Protein AF-A0A2N0H488-F1 (afdb_monomer_lite)

Sequence (309 aa):
MSNNASSLVALHGLLRTTAASAISCHNTAREPQAGLAERLLLEAASDRHVLAALAAYAVSCEVEAPSRSGAIRDAVIARTLQNNCLVTVPDTFVGGEVVPAFRVGAFLCGEGAFKTIQIDPWTAPWTSISFWDAKRISVESGMALLTERQALAIACNIMRQPINWTGGAVGHGRLYQGLHKGTCEGPQPGIHRSTCLSERRWHVLSNGEVIHDVSGNAYTWIFDDVQGDADGIVAGPFPFNSPTVDRIDEWLYLSGAGDGPSAGEDYSGEALIRGGHWFSGDVAGVFHLRAHEVDRVEPEIGFRVTVPG

Structure (mmCIF, N/CA/C/O backbone):
data_AF-A0A2N0H488-F1
#
_entry.id   AF-A0A2N0H488-F1
#
loop_
_atom_site.group_PDB
_atom_site.id
_atom_site.type_symbol
_atom_site.label_atom_id
_atom_site.label_alt_id
_atom_site.label_comp_id
_atom_site.label_asym_id
_atom_site.label_entity_id
_atom_site.label_seq_id
_atom_site.pdbx_PDB_ins_code
_atom_site.Cartn_x
_atom_site.Cartn_y
_atom_site.Cartn_z
_atom_site.occupancy
_atom_site.B_iso_or_equiv
_atom_site.auth_seq_id
_atom_site.auth_comp_id
_atom_site.auth_asym_id
_atom_site.auth_atom_id
_atom_site.pdbx_PDB_model_num
ATOM 1 N N . MET A 1 1 ? -28.806 20.459 -0.218 1.00 38.59 1 MET A N 1
ATOM 2 C CA . MET A 1 1 ? -28.517 20.125 1.197 1.00 38.59 1 MET A CA 1
ATOM 3 C C . MET A 1 1 ? -29.803 19.726 1.942 1.00 38.59 1 MET A C 1
ATOM 5 O O . MET A 1 1 ? -30.233 20.454 2.820 1.00 38.59 1 MET A O 1
ATOM 9 N N . SER A 1 2 ? -30.467 18.611 1.592 1.00 37.16 2 SER A N 1
ATOM 10 C CA . SER A 1 2 ? -31.763 18.258 2.226 1.00 37.16 2 SER A CA 1
ATOM 11 C C . SER A 1 2 ? -32.152 16.761 2.164 1.00 37.16 2 SER A C 1
ATOM 13 O O . SER A 1 2 ? -33.328 16.441 2.259 1.00 37.16 2 SER A O 1
ATOM 15 N N . ASN A 1 3 ? -31.204 15.816 2.067 1.00 35.00 3 ASN A N 1
ATOM 16 C CA . ASN A 1 3 ? -31.554 14.378 1.992 1.00 35.00 3 ASN A CA 1
ATOM 17 C C . ASN A 1 3 ? -31.115 13.511 3.190 1.00 35.00 3 ASN A C 1
ATOM 19 O O . ASN A 1 3 ? -31.509 12.353 3.254 1.00 35.00 3 ASN A O 1
ATOM 23 N N . ASN A 1 4 ? -30.398 14.050 4.185 1.00 40.62 4 ASN A N 1
ATOM 24 C CA . ASN A 1 4 ? -29.924 13.242 5.326 1.00 40.62 4 ASN A CA 1
ATOM 25 C C . ASN A 1 4 ? -30.951 13.071 6.460 1.00 40.62 4 ASN A C 1
ATOM 27 O O . ASN A 1 4 ? -30.826 12.154 7.262 1.00 40.62 4 ASN A O 1
ATOM 31 N N . ALA A 1 5 ? -31.990 13.910 6.531 1.00 35.78 5 ALA A N 1
ATOM 32 C CA . ALA A 1 5 ? -32.991 13.810 7.597 1.00 35.78 5 ALA A CA 1
ATOM 33 C C . ALA A 1 5 ? -33.989 12.655 7.380 1.00 35.78 5 ALA A C 1
ATOM 35 O O . ALA A 1 5 ? -34.505 12.093 8.340 1.00 35.78 5 ALA A O 1
ATOM 36 N N . SER A 1 6 ? -34.238 12.264 6.125 1.00 35.41 6 SER A N 1
ATOM 37 C CA . SER A 1 6 ? -35.255 11.250 5.805 1.00 35.41 6 SER A CA 1
ATOM 38 C C . SER A 1 6 ? -34.774 9.812 6.042 1.00 35.41 6 SER A C 1
ATOM 40 O O . SER A 1 6 ? -35.579 8.962 6.415 1.00 35.41 6 SER A O 1
ATOM 42 N N . SER A 1 7 ? -33.471 9.531 5.903 1.00 43.38 7 SER A N 1
ATOM 43 C CA . SER A 1 7 ? -32.913 8.198 6.194 1.00 43.38 7 SER A CA 1
ATOM 44 C C . SER A 1 7 ? -32.808 7.923 7.699 1.00 43.38 7 SER A C 1
ATOM 46 O O . SER A 1 7 ? -33.103 6.815 8.143 1.00 43.38 7 SER A O 1
ATOM 48 N N . LEU A 1 8 ? -32.483 8.944 8.498 1.00 37.78 8 LEU A N 1
ATOM 49 C CA . LEU A 1 8 ? -32.437 8.866 9.963 1.00 37.78 8 LEU A CA 1
ATOM 50 C C . LEU A 1 8 ? -33.819 8.611 10.581 1.00 37.78 8 LEU A C 1
ATOM 52 O O . LEU A 1 8 ? -33.936 7.816 11.511 1.00 37.78 8 LEU A O 1
ATOM 56 N N . VAL A 1 9 ? -34.878 9.220 10.036 1.00 40.78 9 VAL A N 1
ATOM 57 C CA . VAL A 1 9 ? -36.260 8.996 10.499 1.00 40.78 9 VAL A CA 1
ATOM 58 C C . VAL A 1 9 ? -36.757 7.592 10.134 1.00 40.78 9 VAL A C 1
ATOM 60 O O . VAL A 1 9 ? -37.442 6.966 10.943 1.00 40.78 9 VAL A O 1
ATOM 63 N N . ALA A 1 10 ? -36.366 7.053 8.974 1.00 42.00 10 ALA A N 1
ATOM 64 C CA . ALA A 1 10 ? -36.685 5.676 8.593 1.00 42.00 10 ALA A CA 1
ATOM 65 C C . ALA A 1 10 ? -35.990 4.642 9.503 1.00 42.00 10 ALA A C 1
ATOM 67 O O . ALA A 1 10 ? -36.621 3.670 9.922 1.00 42.00 10 ALA A O 1
ATOM 68 N N . LEU A 1 11 ? -34.731 4.894 9.885 1.00 41.22 11 LEU A N 1
ATOM 69 C CA . LEU A 1 11 ? -33.983 4.058 10.832 1.00 41.22 11 LEU A CA 1
ATOM 70 C C . LEU A 1 11 ? -34.609 4.098 12.240 1.00 41.22 11 LEU A C 1
ATOM 72 O O . LEU A 1 11 ? -34.785 3.062 12.878 1.00 41.22 11 LEU A O 1
ATOM 76 N N . HIS A 1 12 ? -35.043 5.280 12.691 1.00 41.31 12 HIS A N 1
ATOM 77 C CA . HIS A 1 12 ? -35.783 5.448 13.948 1.00 41.31 12 HIS A CA 1
ATOM 78 C C . HIS A 1 12 ? -37.162 4.762 13.929 1.00 41.31 12 HIS A C 1
ATOM 80 O O . HIS A 1 12 ? -37.622 4.264 14.958 1.00 41.31 12 HIS A O 1
ATOM 86 N N . GLY A 1 13 ? -37.825 4.736 12.769 1.00 37.75 13 GLY A N 1
ATOM 87 C CA . GLY A 1 13 ? -39.112 4.073 12.560 1.00 37.75 13 GLY A CA 1
ATOM 88 C C . GLY A 1 13 ? -39.011 2.553 12.668 1.00 37.75 13 GLY A C 1
ATOM 89 O O . GLY A 1 13 ? -39.771 1.958 13.431 1.00 37.75 13 GLY A O 1
ATOM 90 N N . LEU A 1 14 ? -38.026 1.943 11.996 1.00 42.34 14 LEU A N 1
ATOM 91 C CA . LEU A 1 14 ? -37.788 0.494 12.056 1.00 42.34 14 LEU A CA 1
ATOM 92 C C . LEU A 1 14 ? -37.459 0.010 13.478 1.00 42.34 14 LEU A C 1
ATOM 94 O O . LEU A 1 14 ? -37.929 -1.051 13.888 1.00 42.34 14 LEU A O 1
ATOM 98 N N . LEU A 1 15 ? -36.712 0.812 14.247 1.00 42.62 15 LEU A N 1
ATOM 99 C CA . LEU A 1 15 ? -36.358 0.517 15.640 1.00 42.62 15 LEU A CA 1
ATOM 100 C C . LEU A 1 15 ? -37.543 0.645 16.617 1.00 42.62 15 LEU A C 1
ATOM 102 O O . LEU A 1 15 ? -37.508 0.054 17.694 1.00 42.62 15 LEU A O 1
ATOM 106 N N . ARG A 1 16 ? -38.602 1.392 16.266 1.00 40.47 16 ARG A N 1
ATOM 107 C CA . ARG A 1 16 ? -39.810 1.542 17.104 1.00 40.47 16 ARG A CA 1
ATOM 108 C C . ARG A 1 16 ? -40.924 0.557 16.757 1.00 40.47 16 ARG A C 1
ATOM 110 O O . ARG A 1 16 ? -41.696 0.192 17.641 1.00 40.47 16 ARG A O 1
ATOM 117 N N . THR A 1 17 ? -41.024 0.105 15.508 1.00 35.94 17 THR A N 1
ATOM 118 C CA . THR A 1 17 ? -42.118 -0.781 15.064 1.00 35.94 17 THR A CA 1
ATOM 119 C C . THR A 1 17 ? -42.063 -2.203 15.626 1.00 35.94 17 THR A C 1
ATOM 121 O O . THR A 1 17 ? -43.058 -2.916 15.550 1.00 35.94 17 THR A O 1
ATOM 124 N N . THR A 1 18 ? -40.968 -2.615 16.264 1.00 41.88 18 THR A N 1
ATOM 125 C CA . THR A 1 18 ? -40.879 -3.910 16.963 1.00 41.88 18 THR A CA 1
ATOM 126 C C . THR A 1 18 ? -41.389 -3.869 18.410 1.00 41.88 18 THR A C 1
ATOM 128 O O . THR A 1 18 ? -41.496 -4.916 19.042 1.00 41.88 18 THR A O 1
ATOM 131 N N . ALA A 1 19 ? -41.770 -2.695 18.932 1.00 38.09 19 ALA A N 1
ATOM 132 C CA . ALA A 1 19 ? -42.214 -2.532 20.321 1.00 38.09 19 ALA A CA 1
ATOM 133 C C . ALA A 1 19 ? -43.741 -2.627 20.530 1.00 38.09 19 ALA A C 1
ATOM 135 O O . ALA A 1 19 ? -44.203 -2.558 21.669 1.00 38.09 19 ALA A O 1
ATOM 136 N N . ALA A 1 20 ? -44.541 -2.786 19.470 1.00 37.94 20 ALA A N 1
ATOM 137 C CA . ALA A 1 20 ? -46.002 -2.718 19.557 1.00 37.94 20 ALA A CA 1
ATOM 138 C C . ALA A 1 20 ? -46.706 -3.933 18.934 1.00 37.94 20 ALA A C 1
ATOM 140 O O . ALA A 1 20 ? -47.430 -3.795 17.956 1.00 37.94 20 ALA A O 1
ATOM 141 N N . SER A 1 21 ? -46.529 -5.121 19.520 1.00 36.72 21 SER A N 1
ATOM 142 C CA . SER A 1 21 ? -47.589 -6.141 19.574 1.00 36.72 21 SER A CA 1
ATOM 143 C C . SER A 1 21 ? -47.210 -7.269 20.537 1.00 36.72 21 SER A C 1
ATOM 145 O O . SER A 1 21 ? -46.280 -8.018 20.257 1.00 36.72 21 SER A O 1
ATOM 147 N N . ALA A 1 22 ? -47.909 -7.347 21.676 1.00 33.88 22 ALA A N 1
ATOM 148 C CA . ALA A 1 22 ? -48.363 -8.569 22.363 1.00 33.88 22 ALA A CA 1
ATOM 149 C C . ALA A 1 22 ? -48.516 -8.323 23.875 1.00 33.88 22 ALA A C 1
ATOM 151 O O . ALA A 1 22 ? -47.581 -8.458 24.663 1.00 33.88 22 ALA A O 1
ATOM 152 N N . ILE A 1 23 ? -49.746 -8.003 24.278 1.00 39.06 23 ILE A N 1
ATOM 153 C CA . ILE A 1 23 ? -50.252 -8.321 25.613 1.00 39.06 23 ILE A CA 1
ATOM 154 C C . ILE A 1 23 ? -50.631 -9.805 25.566 1.00 39.06 23 ILE A C 1
ATOM 156 O O . ILE A 1 23 ? -51.626 -10.155 24.940 1.00 39.06 23 ILE A O 1
ATOM 160 N N . SER A 1 24 ? -49.835 -10.675 26.189 1.00 31.77 24 SER A N 1
ATOM 161 C CA . SER A 1 24 ? -50.296 -11.975 26.693 1.00 31.77 24 SER A CA 1
ATOM 162 C C . SER A 1 24 ? -49.276 -12.560 27.672 1.00 31.77 24 SER A C 1
ATOM 164 O O . SER A 1 24 ? -48.067 -12.496 27.454 1.00 31.77 24 SER A O 1
ATOM 166 N N . CYS A 1 25 ? -49.782 -13.080 28.785 1.00 39.31 25 CYS A N 1
ATOM 167 C CA . CYS A 1 25 ? -49.038 -13.620 29.911 1.00 39.31 25 CYS A CA 1
ATOM 168 C C . CYS A 1 25 ? -48.243 -14.885 29.544 1.00 39.31 25 CYS A C 1
ATOM 170 O O . CYS A 1 25 ? -48.849 -15.894 29.211 1.00 39.31 25 CYS A O 1
ATOM 172 N N . HIS A 1 26 ? -46.917 -14.868 29.715 1.00 32.47 26 HIS A N 1
ATOM 173 C CA . HIS A 1 26 ? -46.155 -15.912 30.417 1.00 32.47 26 HIS A CA 1
ATOM 174 C C . HIS A 1 26 ? -44.669 -15.541 30.539 1.00 32.47 26 HIS A C 1
ATOM 176 O O . HIS A 1 26 ? -44.068 -14.966 29.637 1.00 32.47 26 HIS A O 1
ATOM 182 N N . ASN A 1 27 ? -44.096 -15.864 31.702 1.00 42.62 27 ASN A N 1
ATOM 183 C CA . ASN A 1 27 ? -42.680 -15.724 32.023 1.00 42.62 27 ASN A CA 1
ATOM 184 C C . ASN A 1 27 ? -41.837 -16.653 31.141 1.00 42.62 27 ASN A C 1
ATOM 186 O O . ASN A 1 27 ? -41.747 -17.847 31.410 1.00 42.62 27 ASN A O 1
ATOM 190 N N . THR A 1 28 ? -41.153 -16.088 30.154 1.00 36.69 28 THR A N 1
ATOM 191 C CA . THR A 1 28 ? -39.944 -16.663 29.554 1.00 36.69 28 THR A CA 1
ATOM 192 C C . THR A 1 28 ? -38.944 -15.532 29.370 1.00 36.69 28 THR A C 1
ATOM 194 O O . THR A 1 28 ? -39.321 -14.445 28.930 1.00 36.69 28 THR A O 1
ATOM 197 N N . ALA A 1 29 ? -37.698 -15.766 29.783 1.00 39.62 29 ALA A N 1
ATOM 198 C CA . ALA A 1 29 ? -36.610 -14.796 29.782 1.00 39.62 29 ALA A CA 1
ATOM 199 C C . ALA A 1 29 ? -36.580 -13.977 28.480 1.00 39.62 29 ALA A C 1
ATOM 201 O O . ALA A 1 29 ? -36.368 -14.518 27.398 1.00 39.62 29 ALA A O 1
ATOM 202 N N . ARG A 1 30 ? -36.824 -12.665 28.593 1.00 38.75 30 ARG A N 1
ATOM 203 C CA . ARG A 1 30 ? -36.628 -11.719 27.494 1.00 38.75 30 ARG A CA 1
ATOM 204 C C . ARG A 1 30 ? -35.133 -11.656 27.200 1.00 38.75 30 ARG A C 1
ATOM 206 O O . ARG A 1 30 ? -34.400 -10.971 27.909 1.00 38.75 30 ARG A O 1
ATOM 213 N N . GLU A 1 31 ? -34.689 -12.324 26.141 1.00 43.03 31 GLU A N 1
ATOM 214 C CA . GLU A 1 31 ? -33.536 -11.818 25.400 1.00 43.03 31 GLU A CA 1
ATOM 215 C C . GLU A 1 31 ? -33.831 -10.356 25.017 1.00 43.03 31 GLU A C 1
ATOM 217 O O . GLU A 1 31 ? -34.964 -10.038 24.626 1.00 43.03 31 GLU A O 1
ATOM 222 N N . PRO A 1 32 ? -32.871 -9.427 25.157 1.00 42.97 32 PRO A N 1
ATOM 223 C CA . PRO A 1 32 ? -33.132 -8.041 24.826 1.00 42.97 32 PRO A CA 1
ATOM 224 C C . PRO A 1 32 ? -33.328 -7.936 23.311 1.00 42.97 32 PRO A C 1
ATOM 226 O O . PRO A 1 32 ? -32.371 -8.047 22.551 1.00 42.97 32 PRO A O 1
ATOM 229 N N . GLN A 1 33 ? -34.561 -7.667 22.868 1.00 45.78 33 GLN A N 1
ATOM 230 C CA . GLN A 1 33 ? -34.912 -7.410 21.460 1.00 45.78 33 GLN A CA 1
ATOM 231 C C . GLN A 1 33 ? -34.040 -6.321 20.798 1.00 45.78 33 GLN A C 1
ATOM 233 O O . GLN A 1 33 ? -33.916 -6.303 19.576 1.00 45.78 33 GLN A O 1
ATOM 238 N N . ALA A 1 34 ? -33.388 -5.457 21.589 1.00 47.09 34 ALA A N 1
ATOM 239 C CA . ALA A 1 34 ? -32.394 -4.494 21.114 1.00 47.09 34 ALA A CA 1
ATOM 240 C C . ALA A 1 34 ? -31.174 -5.161 20.439 1.00 47.09 34 ALA A C 1
ATOM 242 O O . ALA A 1 34 ? -30.651 -4.621 19.473 1.00 47.09 34 ALA A O 1
ATOM 243 N N . GLY A 1 35 ? -30.773 -6.363 20.873 1.00 56.97 35 GLY A N 1
ATOM 244 C CA . GLY A 1 35 ? -29.615 -7.068 20.314 1.00 56.97 35 GLY A CA 1
ATOM 245 C C . GLY A 1 35 ? -29.870 -7.741 18.962 1.00 56.97 35 GLY A C 1
ATOM 246 O O . GLY A 1 35 ? -28.926 -7.984 18.219 1.00 56.97 35 GLY A O 1
ATOM 247 N N . LEU A 1 36 ? -31.129 -8.033 18.614 1.00 51.78 36 LEU A N 1
ATOM 248 C CA . LEU A 1 36 ? -31.466 -8.731 17.368 1.00 51.78 36 LEU A CA 1
ATOM 249 C C . LEU A 1 36 ? -31.457 -7.783 16.160 1.00 51.78 36 LEU A C 1
ATOM 251 O O . LEU A 1 36 ? -30.951 -8.149 15.107 1.00 51.78 36 LEU A O 1
ATOM 255 N N . ALA A 1 37 ? -31.972 -6.557 16.312 1.00 57.38 37 ALA A N 1
ATOM 256 C CA . ALA A 1 37 ? -31.966 -5.556 15.241 1.00 57.38 37 ALA A CA 1
ATOM 257 C C . ALA A 1 37 ? -30.545 -5.064 14.917 1.00 57.38 37 ALA A C 1
ATOM 259 O O . ALA A 1 37 ? -30.209 -4.892 13.749 1.00 57.38 37 ALA A O 1
ATOM 260 N N . GLU A 1 38 ? -29.701 -4.893 15.939 1.00 59.44 38 GLU A N 1
ATOM 261 C CA . GLU A 1 38 ? -28.284 -4.548 15.777 1.00 59.44 38 GLU A CA 1
ATOM 262 C C . GLU A 1 38 ? -27.507 -5.687 15.106 1.00 59.44 38 GLU A C 1
ATOM 264 O O . GLU A 1 38 ? -26.810 -5.438 14.125 1.00 59.44 38 GLU A O 1
ATOM 269 N N . ARG A 1 39 ? -27.694 -6.944 15.541 1.00 60.25 39 ARG A N 1
ATOM 270 C CA . ARG A 1 39 ? -27.095 -8.112 14.868 1.00 60.25 39 ARG A CA 1
ATOM 271 C C . ARG A 1 39 ? -27.552 -8.248 13.420 1.00 60.25 39 ARG A C 1
ATOM 273 O O . ARG A 1 39 ? -26.705 -8.423 12.561 1.00 60.25 39 ARG A O 1
ATOM 280 N N . LEU A 1 40 ? -28.844 -8.090 13.131 1.00 57.88 40 LEU A N 1
ATOM 281 C CA . LEU A 1 40 ? -29.368 -8.158 11.762 1.00 57.88 40 LEU A CA 1
ATOM 282 C C . LEU A 1 40 ? -28.846 -7.016 10.876 1.00 57.88 40 LEU A C 1
ATOM 284 O O . LEU A 1 40 ? -28.585 -7.238 9.698 1.00 57.88 40 LEU A O 1
ATOM 288 N N . LEU A 1 41 ? -28.658 -5.808 11.420 1.00 62.81 41 LEU A N 1
ATOM 289 C CA . LEU A 1 41 ? -28.040 -4.689 10.698 1.00 62.81 41 LEU A CA 1
ATOM 290 C C . LEU A 1 41 ? -26.552 -4.933 10.425 1.00 62.81 41 LEU A C 1
ATOM 292 O O . LEU A 1 41 ? -26.089 -4.614 9.336 1.00 62.81 41 LEU A O 1
ATOM 296 N N . LEU A 1 42 ? -25.820 -5.520 11.374 1.00 60.81 42 LEU A N 1
ATOM 297 C CA . LEU A 1 42 ? -24.408 -5.892 11.227 1.00 60.81 42 LEU A CA 1
ATOM 298 C C . LEU A 1 42 ? -24.206 -7.077 10.271 1.00 60.81 42 LEU A C 1
ATOM 300 O O . LEU A 1 42 ? -23.307 -7.040 9.433 1.00 60.81 42 LEU A O 1
ATOM 304 N N . GLU A 1 43 ? -25.079 -8.082 10.333 1.00 62.16 43 GLU A N 1
ATOM 305 C CA . GLU A 1 43 ? -25.128 -9.211 9.395 1.00 62.16 43 GLU A CA 1
ATOM 306 C C . GLU A 1 43 ? -25.515 -8.748 7.980 1.00 62.16 43 GLU A C 1
ATOM 308 O O . GLU A 1 43 ? -25.000 -9.277 6.994 1.00 62.16 43 GLU A O 1
ATOM 313 N N . ALA A 1 44 ? -26.352 -7.709 7.863 1.00 56.28 44 ALA A N 1
ATOM 314 C CA . ALA A 1 44 ? -26.703 -7.076 6.591 1.00 56.28 44 ALA A CA 1
ATOM 315 C C . ALA A 1 44 ? -25.666 -6.046 6.095 1.00 56.28 44 ALA A C 1
ATOM 317 O O . ALA A 1 44 ? -25.696 -5.672 4.918 1.00 56.28 44 ALA A O 1
ATOM 318 N N . ALA A 1 45 ? -24.741 -5.579 6.943 1.00 60.03 45 ALA A N 1
ATOM 319 C CA . ALA A 1 45 ? -23.813 -4.489 6.634 1.00 60.03 45 ALA A CA 1
ATOM 320 C C . ALA A 1 45 ? -22.645 -4.948 5.745 1.00 60.03 45 ALA A C 1
ATOM 322 O O . ALA A 1 45 ? -21.489 -5.040 6.156 1.00 60.03 45 ALA A O 1
ATOM 323 N N . SER A 1 46 ? -22.949 -5.233 4.484 1.00 64.88 46 SER A N 1
ATOM 324 C CA . SER A 1 46 ? -21.971 -5.185 3.382 1.00 64.88 46 SER A CA 1
ATOM 325 C C . SER A 1 46 ? -21.851 -3.762 2.816 1.00 64.88 46 SER A C 1
ATOM 327 O O . SER A 1 46 ? -20.954 -3.461 2.037 1.00 64.88 46 SER A O 1
ATOM 329 N N . ASP A 1 47 ? -22.787 -2.887 3.194 1.00 79.06 47 ASP A N 1
ATOM 330 C CA . ASP A 1 47 ? -22.899 -1.520 2.707 1.00 79.06 47 ASP A CA 1
ATOM 331 C C . ASP A 1 47 ? -22.123 -0.544 3.609 1.00 79.06 47 ASP A C 1
ATOM 333 O O . ASP A 1 47 ? -22.364 -0.434 4.816 1.00 79.06 47 ASP A O 1
ATOM 337 N N . ARG A 1 48 ? -21.203 0.209 3.001 1.00 77.94 48 ARG A N 1
ATOM 338 C CA . ARG A 1 48 ? -20.375 1.222 3.673 1.00 77.94 48 ARG A CA 1
ATOM 339 C C . ARG A 1 48 ? -21.181 2.339 4.343 1.00 77.94 48 ARG A C 1
ATOM 341 O O . ARG A 1 48 ? -20.754 2.875 5.362 1.00 77.94 48 ARG A O 1
ATOM 348 N N . HIS A 1 49 ? -22.332 2.713 3.788 1.00 84.00 49 HIS A N 1
ATOM 349 C CA . HIS A 1 49 ? -23.191 3.756 4.342 1.00 84.00 49 HIS A CA 1
ATOM 350 C C . HIS A 1 49 ? -23.879 3.272 5.617 1.00 84.00 49 HIS A C 1
ATOM 352 O O . HIS A 1 49 ? -24.042 4.053 6.554 1.00 84.00 49 HIS A O 1
ATOM 358 N N . VAL A 1 50 ? -24.221 1.981 5.682 1.00 85.69 50 VAL A N 1
ATOM 359 C CA . VAL A 1 50 ? -24.755 1.358 6.900 1.00 85.69 50 VAL A CA 1
ATOM 360 C C . VAL A 1 50 ? -23.685 1.331 7.989 1.00 85.69 50 VAL A C 1
ATOM 362 O O . VAL A 1 50 ? -23.965 1.755 9.109 1.00 85.69 50 VAL A O 1
ATOM 365 N N . LEU A 1 51 ? -22.450 0.929 7.665 1.00 85.94 51 LEU A N 1
ATOM 366 C CA . LEU A 1 51 ? -21.339 0.953 8.626 1.00 85.94 51 LEU A CA 1
ATOM 367 C C . LEU A 1 51 ? -21.058 2.366 9.156 1.00 85.94 51 LEU A C 1
ATOM 369 O O . LEU A 1 51 ? -20.912 2.545 10.363 1.00 85.94 51 LEU A O 1
ATOM 373 N N . ALA A 1 52 ? -21.064 3.381 8.288 1.00 86.62 52 ALA A N 1
ATOM 374 C CA . ALA A 1 52 ? -20.889 4.773 8.702 1.00 86.62 52 ALA A CA 1
ATOM 375 C C . ALA A 1 52 ? -22.027 5.266 9.618 1.00 86.62 52 ALA A C 1
ATOM 377 O O . ALA A 1 52 ? -21.776 5.954 10.609 1.00 86.62 52 ALA A O 1
ATOM 378 N N . ALA A 1 53 ? -23.278 4.897 9.322 1.00 88.25 53 ALA A N 1
ATOM 379 C CA . ALA A 1 53 ? -24.424 5.246 10.158 1.00 88.25 53 ALA A CA 1
ATOM 380 C C . ALA A 1 53 ? -24.365 4.563 11.534 1.00 88.25 53 ALA A C 1
ATOM 382 O O . ALA A 1 53 ? -24.622 5.211 12.549 1.00 88.25 53 ALA A O 1
ATOM 383 N N . LEU A 1 54 ? -23.983 3.282 11.582 1.00 89.81 54 LEU A N 1
ATOM 384 C CA . LEU A 1 54 ? -23.776 2.548 12.833 1.00 89.81 54 LEU A CA 1
ATOM 385 C C . LEU A 1 54 ? -22.629 3.144 13.650 1.00 89.81 54 LEU A C 1
ATOM 387 O O . LEU A 1 54 ? -22.765 3.285 14.863 1.00 89.81 54 LEU A O 1
ATOM 391 N N . ALA A 1 55 ? -21.541 3.557 12.997 1.00 91.12 55 ALA A N 1
ATOM 392 C CA . ALA A 1 55 ? -20.438 4.228 13.670 1.00 91.12 55 ALA A CA 1
ATOM 393 C C . ALA A 1 55 ? -20.899 5.534 14.340 1.00 91.12 55 ALA A C 1
ATOM 395 O O . ALA A 1 55 ? -20.660 5.744 15.529 1.00 91.12 55 ALA A O 1
ATOM 396 N N . ALA A 1 56 ? -21.630 6.378 13.603 1.00 91.50 56 ALA A N 1
ATOM 397 C CA . ALA A 1 56 ? -22.194 7.619 14.135 1.00 91.50 56 ALA A CA 1
ATOM 398 C C . ALA A 1 56 ? -23.190 7.364 15.280 1.00 91.50 56 ALA A C 1
ATOM 400 O O . ALA A 1 56 ? -23.184 8.079 16.284 1.00 91.50 56 ALA A O 1
ATOM 401 N N . TYR A 1 57 ? -24.020 6.323 15.158 1.00 90.38 57 TYR A N 1
ATOM 402 C CA . TYR A 1 57 ? -24.946 5.924 16.214 1.00 90.38 57 TYR A CA 1
ATOM 403 C C . TYR A 1 57 ? -24.204 5.478 17.479 1.00 90.38 57 TYR A C 1
ATOM 405 O O . TYR A 1 57 ? -24.546 5.932 18.571 1.00 90.38 57 TYR A O 1
ATOM 413 N N . ALA A 1 58 ? -23.146 4.675 17.345 1.00 91.25 58 ALA A N 1
ATOM 414 C CA . ALA A 1 58 ? -22.356 4.230 18.486 1.00 91.25 58 ALA A CA 1
ATOM 415 C C . ALA A 1 58 ? -21.757 5.414 19.260 1.00 91.25 58 ALA A C 1
ATOM 417 O O . ALA A 1 58 ? -21.859 5.435 20.485 1.00 91.25 58 ALA A O 1
ATOM 418 N N . VAL A 1 59 ? -21.224 6.424 18.557 1.00 93.50 59 VAL A N 1
ATOM 419 C CA . VAL A 1 59 ? -20.731 7.671 19.175 1.00 93.50 59 VAL A CA 1
ATOM 420 C C . VAL A 1 59 ? -21.854 8.388 19.928 1.00 93.50 59 VAL A C 1
ATOM 422 O O . VAL A 1 59 ? -21.677 8.790 21.074 1.00 93.50 59 VAL A O 1
ATOM 425 N N . SER A 1 60 ? -23.047 8.496 19.332 1.00 94.19 60 SER A N 1
ATOM 426 C CA . SER A 1 60 ? -24.189 9.152 19.989 1.00 94.19 60 SER A CA 1
ATOM 427 C C . SER A 1 60 ? -24.648 8.446 21.274 1.00 94.19 60 SER A C 1
ATOM 429 O O . SER A 1 60 ? -25.199 9.086 22.165 1.00 94.19 60 SER A O 1
ATOM 431 N N . CYS A 1 61 ? -24.396 7.139 21.397 1.00 91.50 61 CYS A N 1
ATOM 432 C CA . CYS A 1 61 ? -24.759 6.335 22.562 1.00 91.50 61 CYS A CA 1
ATOM 433 C C . CYS A 1 61 ? -23.686 6.288 23.662 1.00 91.50 61 CYS A C 1
ATOM 435 O O . CYS A 1 61 ? -23.937 5.653 24.686 1.00 91.50 61 CYS A O 1
ATOM 437 N N . GLU A 1 62 ? -22.513 6.911 23.490 1.00 93.31 62 GLU A N 1
ATOM 438 C CA . GLU A 1 62 ? -21.378 6.761 24.422 1.00 93.31 62 GLU A CA 1
ATOM 439 C C . GLU A 1 62 ? -21.725 7.139 25.869 1.00 93.31 62 GLU A C 1
ATOM 441 O O . GLU A 1 62 ? -21.317 6.446 26.799 1.00 93.31 62 GLU A O 1
ATOM 446 N N . VAL A 1 63 ? -22.523 8.193 26.067 1.00 94.31 63 VAL A N 1
ATOM 447 C CA . VAL A 1 63 ? -22.904 8.674 27.406 1.00 94.31 63 VAL A CA 1
ATOM 448 C C . VAL A 1 63 ? -24.124 7.931 27.955 1.00 94.31 63 VAL A C 1
ATOM 450 O O . VAL A 1 63 ? -24.137 7.522 29.113 1.00 94.31 63 VAL A O 1
ATOM 453 N N . GLU A 1 64 ? -25.161 7.759 27.135 1.00 94.56 64 GLU A N 1
ATOM 454 C CA . GLU A 1 64 ? -26.463 7.243 27.585 1.00 94.56 64 GLU A CA 1
ATOM 455 C C . GLU A 1 64 ? -26.507 5.710 27.674 1.00 94.56 64 GLU A C 1
ATOM 457 O O . GLU A 1 64 ? -27.269 5.149 28.462 1.00 94.56 64 GLU A O 1
ATOM 462 N N . ALA A 1 65 ? -25.701 5.019 26.865 1.00 92.25 65 ALA A N 1
ATOM 463 C CA . ALA A 1 65 ? -25.669 3.564 26.782 1.00 92.25 65 ALA A CA 1
ATOM 464 C C . ALA A 1 65 ? -24.251 3.050 26.443 1.00 92.25 65 ALA A C 1
ATOM 466 O O . ALA A 1 65 ? -24.058 2.429 25.392 1.00 92.25 65 ALA A O 1
ATOM 467 N N . PRO A 1 66 ? -23.254 3.242 27.331 1.00 92.12 66 PRO A N 1
ATOM 468 C CA . PRO A 1 66 ? -21.844 2.953 27.047 1.00 92.12 66 PRO A CA 1
ATOM 469 C C . PRO A 1 66 ? -21.584 1.494 26.649 1.00 92.12 66 PRO A C 1
ATOM 471 O O . PRO A 1 66 ? -20.842 1.236 25.707 1.00 92.12 66 PRO A O 1
ATOM 474 N N . SER A 1 67 ? -22.240 0.523 27.294 1.00 90.06 67 SER A N 1
ATOM 475 C CA . SER A 1 67 ? -22.093 -0.896 26.929 1.00 90.06 67 SER A CA 1
ATOM 476 C C . SER A 1 67 ? -22.615 -1.201 25.522 1.00 90.06 67 SER A C 1
ATOM 478 O O . SER A 1 67 ? -22.037 -2.022 24.816 1.00 90.06 67 SER A O 1
ATOM 480 N N . ARG A 1 68 ? -23.695 -0.529 25.099 1.00 87.50 68 ARG A N 1
ATOM 481 C CA . ARG A 1 68 ? -24.233 -0.658 23.739 1.00 87.50 68 ARG A CA 1
ATOM 482 C C . ARG A 1 68 ? -23.306 0.016 22.735 1.00 87.50 68 ARG A C 1
ATOM 484 O O . ARG A 1 68 ? -23.001 -0.583 21.713 1.00 87.50 68 ARG A O 1
ATOM 491 N N . SER A 1 69 ? -22.836 1.224 23.046 1.00 89.56 69 SER A N 1
ATOM 492 C CA . SER A 1 69 ? -21.843 1.923 22.230 1.00 89.56 69 SER A CA 1
ATOM 493 C C . SER A 1 69 ? -20.623 1.033 21.976 1.00 89.56 69 SER A C 1
ATOM 495 O O . SER A 1 69 ? -20.295 0.790 20.819 1.00 89.56 69 SER A O 1
ATOM 497 N N . GLY A 1 70 ? -20.036 0.448 23.027 1.00 90.06 70 GLY A N 1
ATOM 498 C CA . GLY A 1 70 ? -18.908 -0.482 22.908 1.00 90.06 70 GLY A CA 1
ATOM 499 C C . GLY A 1 70 ? -19.203 -1.666 21.985 1.00 90.06 70 GLY A C 1
ATOM 500 O O . GLY A 1 70 ? -18.478 -1.881 21.020 1.00 90.06 70 GLY A O 1
ATOM 501 N N . ALA A 1 71 ? -20.322 -2.365 22.199 1.00 88.06 71 ALA A N 1
ATOM 502 C CA . ALA A 1 71 ? -20.692 -3.511 21.367 1.00 88.06 71 ALA A CA 1
ATOM 503 C C . ALA A 1 71 ? -20.870 -3.149 19.879 1.00 88.06 71 ALA A C 1
ATOM 505 O O . ALA A 1 71 ? -20.452 -3.905 19.002 1.00 88.06 71 ALA A O 1
ATOM 506 N N . ILE A 1 72 ? -21.465 -1.988 19.580 1.00 89.00 72 ILE A N 1
ATOM 507 C CA . ILE A 1 72 ? -21.628 -1.521 18.196 1.00 89.00 72 ILE A CA 1
ATOM 508 C C . ILE A 1 72 ? -20.272 -1.137 17.597 1.00 89.00 72 ILE A C 1
ATOM 510 O O . ILE A 1 72 ? -20.011 -1.475 16.444 1.00 89.00 72 ILE A O 1
ATOM 514 N N . ARG A 1 73 ? -19.399 -0.466 18.361 1.00 92.19 73 ARG A N 1
ATOM 515 C CA . ARG A 1 73 ? -18.042 -0.108 17.919 1.00 92.19 73 ARG A CA 1
ATOM 516 C C . ARG A 1 73 ? -17.248 -1.347 17.525 1.00 92.19 73 ARG A C 1
ATOM 518 O O . ARG A 1 73 ? -16.749 -1.401 16.403 1.00 92.19 73 ARG A O 1
ATOM 525 N N . ASP A 1 74 ? -17.204 -2.346 18.402 1.00 89.75 74 ASP A N 1
ATOM 526 C CA . ASP A 1 74 ? -16.476 -3.598 18.171 1.00 89.75 74 ASP A CA 1
ATOM 527 C C . ASP A 1 74 ? -16.986 -4.308 16.915 1.00 89.75 74 ASP A C 1
ATOM 529 O O . ASP A 1 74 ? -16.208 -4.760 16.074 1.00 89.75 74 ASP A O 1
ATOM 533 N N . ALA A 1 75 ? -18.307 -4.348 16.743 1.00 88.44 75 ALA A N 1
ATOM 534 C CA . ALA A 1 75 ? -18.920 -5.001 15.601 1.00 88.44 75 ALA A CA 1
ATOM 535 C C . ALA A 1 75 ? -18.683 -4.238 14.281 1.00 88.44 75 ALA A C 1
ATOM 537 O O . ALA A 1 75 ? -18.425 -4.862 13.250 1.00 88.44 75 ALA A O 1
ATOM 538 N N . VAL A 1 76 ? -18.706 -2.900 14.300 1.00 90.31 76 VAL A N 1
ATOM 539 C CA . VAL A 1 76 ? -18.358 -2.064 13.137 1.00 90.31 76 VAL A CA 1
ATOM 540 C C . VAL A 1 76 ? -16.885 -2.228 12.764 1.00 90.31 76 VAL A C 1
ATOM 542 O O . VAL A 1 76 ? -16.586 -2.365 11.577 1.00 90.31 76 VAL A O 1
ATOM 545 N N . ILE A 1 77 ? -15.973 -2.253 13.741 1.00 91.06 77 ILE A N 1
ATOM 546 C CA . ILE A 1 77 ? -14.541 -2.494 13.503 1.00 91.06 77 ILE A CA 1
ATOM 547 C C . ILE A 1 77 ? -14.347 -3.869 12.863 1.00 91.06 77 ILE A C 1
ATOM 549 O O . ILE A 1 77 ? -13.788 -3.963 11.770 1.00 91.06 77 ILE A O 1
ATOM 553 N N . ALA A 1 78 ? -14.883 -4.924 13.484 1.00 89.31 78 ALA A N 1
ATOM 554 C CA . ALA A 1 78 ? -14.761 -6.289 12.979 1.00 89.31 78 ALA A CA 1
ATOM 555 C C . ALA A 1 78 ? -15.296 -6.416 11.545 1.00 89.31 78 ALA A C 1
ATOM 557 O O . ALA A 1 78 ? -14.652 -7.020 10.685 1.00 89.31 78 ALA A O 1
ATOM 558 N N . ARG A 1 79 ? -16.449 -5.798 11.259 1.00 89.62 79 ARG A N 1
ATOM 559 C CA . ARG A 1 79 ? -17.052 -5.836 9.926 1.00 89.62 79 ARG A CA 1
ATOM 560 C C . ARG A 1 79 ? -16.272 -5.018 8.896 1.00 89.62 79 ARG A C 1
ATOM 562 O O . ARG A 1 79 ? -16.169 -5.447 7.751 1.00 89.62 79 ARG A O 1
ATOM 569 N N . THR A 1 80 ? -15.703 -3.879 9.289 1.00 91.12 80 THR A N 1
ATOM 570 C CA . THR A 1 80 ? -14.843 -3.065 8.413 1.00 91.12 80 THR A CA 1
ATOM 571 C C . THR A 1 80 ? -13.610 -3.863 7.993 1.00 91.12 80 THR A C 1
ATOM 573 O O . THR A 1 80 ? -13.353 -3.995 6.799 1.00 91.12 80 THR A O 1
ATOM 576 N N . LEU A 1 81 ? -12.927 -4.500 8.950 1.00 92.06 81 LEU A N 1
ATOM 577 C CA . LEU A 1 81 ? -11.766 -5.351 8.678 1.00 92.06 81 LEU A CA 1
ATOM 578 C C . LEU A 1 81 ? -12.121 -6.567 7.811 1.00 92.06 81 LEU A C 1
ATOM 580 O O . LEU A 1 81 ? -11.359 -6.926 6.914 1.00 92.06 81 LEU A O 1
ATOM 584 N N . GLN A 1 82 ? -13.289 -7.178 8.031 1.00 90.62 82 GLN A N 1
ATOM 585 C CA . GLN A 1 82 ? -13.772 -8.298 7.217 1.00 90.62 82 GLN A CA 1
ATOM 586 C C . GLN A 1 82 ? -14.040 -7.902 5.755 1.00 90.62 82 GLN A C 1
ATOM 588 O O . GLN A 1 82 ? -13.864 -8.725 4.858 1.00 90.62 82 GLN A O 1
ATOM 593 N N . ASN A 1 83 ? -14.458 -6.658 5.513 1.00 91.62 83 ASN A N 1
ATOM 594 C CA . ASN A 1 83 ? -14.781 -6.149 4.179 1.00 91.62 83 ASN A CA 1
ATOM 595 C C . ASN A 1 83 ? -13.553 -5.620 3.414 1.00 91.62 83 ASN A C 1
ATOM 597 O O . ASN A 1 83 ? -13.698 -5.176 2.273 1.00 91.62 83 ASN A O 1
ATOM 601 N N . ASN A 1 84 ? -12.356 -5.658 4.010 1.00 95.94 84 ASN A N 1
ATOM 602 C CA . ASN A 1 84 ? -11.140 -5.178 3.364 1.00 95.94 84 ASN A CA 1
ATOM 603 C C . ASN A 1 84 ? -10.817 -5.980 2.093 1.00 95.94 84 ASN A C 1
ATOM 605 O O . ASN A 1 84 ? -10.724 -7.210 2.096 1.00 95.94 84 ASN A O 1
ATOM 609 N N . CYS A 1 85 ? -10.605 -5.255 0.997 1.00 97.69 85 CYS A N 1
ATOM 610 C CA . CYS A 1 85 ? -10.219 -5.795 -0.298 1.00 97.69 85 CYS A CA 1
ATOM 611 C C . CYS A 1 85 ? -8.749 -6.218 -0.252 1.00 97.69 85 CYS A C 1
ATOM 613 O O . CYS A 1 85 ? -7.844 -5.384 -0.321 1.00 97.69 85 CYS A O 1
ATOM 615 N N . LEU A 1 86 ? -8.519 -7.520 -0.139 1.00 98.38 86 LEU A N 1
ATOM 616 C CA . LEU A 1 86 ? -7.194 -8.128 -0.097 1.00 98.38 86 LEU A CA 1
ATOM 617 C C . LEU A 1 86 ? -6.972 -8.957 -1.362 1.00 98.38 86 LEU A C 1
ATOM 619 O O . LEU A 1 86 ? -7.891 -9.646 -1.802 1.00 98.38 86 LEU A O 1
ATOM 623 N N . VAL A 1 87 ? -5.751 -8.928 -1.887 1.00 98.69 87 VAL A N 1
ATOM 624 C CA . VAL A 1 87 ? -5.283 -9.788 -2.983 1.00 98.69 87 VAL A CA 1
ATOM 625 C C . VAL A 1 87 ? -4.136 -10.662 -2.502 1.00 98.69 87 VAL A C 1
ATOM 627 O O . VAL A 1 87 ? -3.435 -10.318 -1.547 1.00 98.69 87 VAL A O 1
ATOM 630 N N . THR A 1 88 ? -3.939 -11.792 -3.158 1.00 98.69 88 THR A N 1
ATOM 631 C CA . THR A 1 88 ? -2.810 -12.689 -2.956 1.00 98.69 88 THR A CA 1
ATOM 632 C C . THR A 1 88 ? -1.690 -12.346 -3.932 1.00 98.69 88 THR A C 1
ATOM 634 O O . THR A 1 88 ? -1.843 -12.395 -5.150 1.00 98.69 88 THR A O 1
ATOM 637 N N . VAL A 1 89 ? -0.514 -12.056 -3.390 1.00 98.69 89 VAL A N 1
ATOM 638 C CA . VAL A 1 89 ? 0.736 -12.060 -4.150 1.00 98.69 89 VAL A CA 1
ATOM 639 C C . VAL A 1 89 ? 1.246 -13.498 -4.130 1.00 98.69 89 VAL A C 1
ATOM 641 O O . VAL A 1 89 ? 1.411 -14.040 -3.038 1.00 98.69 89 VAL A O 1
ATOM 644 N N . PRO A 1 90 ? 1.441 -14.159 -5.282 1.00 98.44 90 PRO A N 1
ATOM 645 C CA . PRO A 1 90 ? 1.953 -15.524 -5.311 1.00 98.44 90 PRO A CA 1
ATOM 646 C C . PRO A 1 90 ? 3.456 -15.560 -5.012 1.00 98.44 90 PRO A C 1
ATOM 648 O O . PRO A 1 90 ? 4.126 -14.523 -5.056 1.00 98.44 90 PRO A O 1
ATOM 651 N N . ASP A 1 91 ? 3.984 -16.762 -4.764 1.00 98.00 91 ASP A N 1
ATOM 652 C CA . ASP A 1 91 ? 5.419 -17.002 -4.581 1.00 98.00 91 ASP A CA 1
ATOM 653 C C . ASP A 1 91 ? 6.225 -16.262 -5.653 1.00 98.00 91 ASP A C 1
ATOM 655 O O . ASP A 1 91 ? 5.998 -16.431 -6.857 1.00 98.00 91 ASP A O 1
ATOM 659 N N . THR A 1 92 ? 7.147 -15.406 -5.219 1.00 95.81 92 THR A N 1
ATOM 660 C CA . THR A 1 92 ? 7.902 -14.550 -6.133 1.00 95.81 92 THR A CA 1
ATOM 661 C C . THR A 1 92 ? 9.383 -14.578 -5.795 1.00 95.81 92 THR A C 1
ATOM 663 O O . THR A 1 92 ? 9.783 -14.393 -4.651 1.00 95.81 92 THR A O 1
ATOM 666 N N . PHE A 1 93 ? 10.208 -14.796 -6.819 1.00 92.12 93 PHE A N 1
ATOM 667 C CA . PHE A 1 93 ? 11.661 -14.774 -6.695 1.00 92.12 93 PHE A CA 1
ATOM 668 C C . PHE A 1 93 ? 12.191 -13.334 -6.660 1.00 92.12 93 PHE A C 1
ATOM 670 O O . PHE A 1 93 ? 11.926 -12.573 -7.602 1.00 92.12 93 PHE A O 1
ATOM 677 N N . VAL A 1 94 ? 12.935 -13.002 -5.603 1.00 90.06 94 VAL A N 1
ATOM 678 C CA . VAL A 1 94 ? 13.534 -11.694 -5.297 1.00 90.06 94 VAL A CA 1
ATOM 679 C C . VAL A 1 94 ? 14.972 -11.916 -4.819 1.00 90.06 94 VAL A C 1
ATOM 681 O O . VAL A 1 94 ? 15.186 -12.596 -3.821 1.00 90.06 94 VAL A O 1
ATOM 684 N N . GLY A 1 95 ? 15.958 -11.346 -5.520 1.00 81.50 95 GLY A N 1
ATOM 685 C CA . GLY A 1 95 ? 17.360 -11.307 -5.073 1.00 81.50 95 GLY A CA 1
ATOM 686 C C . GLY A 1 95 ? 17.967 -12.653 -4.659 1.00 81.50 95 GLY A C 1
ATOM 687 O O . GLY A 1 95 ? 18.695 -12.718 -3.676 1.00 81.50 95 GLY A O 1
ATOM 688 N N . GLY A 1 96 ? 17.644 -13.736 -5.371 1.00 84.06 96 GLY A N 1
ATOM 689 C CA . GLY A 1 96 ? 18.170 -15.071 -5.064 1.00 84.06 96 GLY A CA 1
ATOM 690 C C . GLY A 1 96 ? 17.258 -15.947 -4.200 1.00 84.06 96 GLY A C 1
ATOM 691 O O . GLY A 1 96 ? 17.493 -17.152 -4.114 1.00 84.06 96 GLY A O 1
ATOM 692 N N . GLU A 1 97 ? 16.204 -15.385 -3.607 1.00 90.19 97 GLU A N 1
ATOM 693 C CA . GLU A 1 97 ? 15.316 -16.084 -2.676 1.00 90.19 97 GLU A CA 1
ATOM 694 C C . GLU A 1 97 ? 13.854 -16.057 -3.136 1.00 90.19 97 GLU A C 1
ATOM 696 O O . GLU A 1 97 ? 13.429 -15.201 -3.912 1.00 90.19 97 GLU A O 1
ATOM 701 N N . VAL A 1 98 ? 13.058 -17.012 -2.652 1.00 95.00 98 VAL A N 1
ATOM 702 C CA . VAL A 1 98 ? 11.605 -17.017 -2.860 1.00 95.00 98 VAL A CA 1
ATOM 703 C C . VAL A 1 98 ? 10.943 -16.323 -1.678 1.00 95.00 98 VAL A C 1
ATOM 705 O O . VAL A 1 98 ? 11.043 -16.797 -0.549 1.00 95.00 98 VAL A O 1
ATOM 708 N N . VAL A 1 99 ? 10.220 -15.238 -1.949 1.00 96.56 99 VAL A N 1
ATOM 709 C CA . VAL A 1 99 ? 9.254 -14.665 -1.008 1.00 96.56 99 VAL A CA 1
ATOM 710 C C . VAL A 1 99 ? 7.963 -15.484 -1.126 1.00 96.56 99 VAL A C 1
ATOM 712 O O . VAL A 1 99 ? 7.386 -15.508 -2.221 1.00 96.56 99 VAL A O 1
ATOM 715 N N . PRO A 1 100 ? 7.518 -16.179 -0.059 1.00 98.00 100 PRO A N 1
ATOM 716 C CA . PRO A 1 100 ? 6.299 -16.985 -0.092 1.00 98.00 100 PRO A CA 1
ATOM 717 C C . PRO A 1 100 ? 5.061 -16.140 -0.376 1.00 98.00 100 PRO A C 1
ATOM 719 O O . PRO A 1 100 ? 5.043 -14.947 -0.079 1.00 98.00 100 PRO A O 1
ATOM 722 N N . ALA A 1 101 ? 4.009 -16.765 -0.894 1.00 98.38 101 ALA A N 1
ATOM 723 C CA . ALA A 1 101 ? 2.745 -16.107 -1.158 1.00 98.38 101 ALA A CA 1
ATOM 724 C C . ALA A 1 101 ? 2.162 -15.462 0.110 1.00 98.38 101 ALA A C 1
ATOM 726 O O . ALA A 1 101 ? 2.149 -16.060 1.187 1.00 98.38 101 ALA A O 1
ATOM 727 N N . PHE A 1 102 ? 1.627 -14.251 -0.027 1.00 98.75 102 PHE A N 1
ATOM 728 C CA . PHE A 1 102 ? 1.041 -13.494 1.079 1.00 98.75 102 PHE A CA 1
ATOM 729 C C . PHE A 1 102 ? -0.171 -12.692 0.616 1.00 98.75 102 PHE A C 1
ATOM 731 O O . PHE A 1 102 ? -0.348 -12.420 -0.573 1.00 98.75 102 PHE A O 1
ATOM 738 N N . ARG A 1 103 ? -1.030 -12.306 1.564 1.00 98.69 103 ARG A N 1
ATOM 739 C CA . ARG A 1 103 ? -2.186 -11.444 1.290 1.00 98.69 103 ARG A CA 1
ATOM 740 C C . ARG A 1 103 ? -1.858 -10.004 1.642 1.00 98.69 103 ARG A C 1
ATOM 742 O O . ARG A 1 103 ? -1.334 -9.734 2.719 1.00 98.69 103 ARG A O 1
ATOM 749 N N . VAL A 1 104 ? -2.214 -9.086 0.756 1.00 98.81 104 VAL A N 1
ATOM 750 C CA . VAL A 1 104 ? -1.931 -7.652 0.868 1.00 98.81 104 VAL A CA 1
ATOM 751 C C . VAL A 1 104 ? -3.168 -6.842 0.495 1.00 98.81 104 VAL A C 1
ATOM 753 O O . VAL A 1 104 ? -4.004 -7.302 -0.284 1.00 98.81 104 VAL A O 1
ATOM 756 N N . GLY A 1 105 ? -3.297 -5.629 1.033 1.00 98.75 105 GLY A N 1
ATOM 757 C CA . GLY A 1 105 ? -4.308 -4.674 0.576 1.00 98.75 105 GLY A CA 1
ATOM 758 C C . GLY A 1 105 ? -4.270 -4.479 -0.939 1.00 98.75 105 GLY A C 1
ATOM 759 O O . GLY A 1 105 ? -3.206 -4.210 -1.494 1.00 98.75 105 GLY A O 1
ATOM 760 N N . ALA A 1 106 ? -5.420 -4.590 -1.608 1.00 98.75 106 ALA A N 1
ATOM 761 C CA . ALA A 1 106 ? -5.557 -4.293 -3.037 1.00 98.75 106 ALA A CA 1
ATOM 762 C C . ALA A 1 106 ? -5.375 -2.791 -3.315 1.00 98.75 106 ALA A C 1
ATOM 764 O O . ALA A 1 106 ? -4.826 -2.397 -4.342 1.00 98.75 106 ALA A O 1
ATOM 765 N N . PHE A 1 107 ? -5.773 -1.955 -2.356 1.00 98.69 107 PHE A N 1
ATOM 766 C CA . PHE A 1 107 ? -5.607 -0.502 -2.341 1.00 98.69 107 PHE A CA 1
ATOM 767 C C . PHE A 1 107 ? -4.699 -0.099 -1.170 1.00 98.69 107 PHE A C 1
ATOM 769 O O . PHE A 1 107 ? -4.425 -0.914 -0.285 1.00 98.69 107 PHE A O 1
ATOM 776 N N . LEU A 1 108 ? -4.231 1.151 -1.159 1.00 98.69 108 LEU A N 1
ATOM 777 C CA . LEU A 1 108 ? -3.625 1.731 0.043 1.00 98.69 108 LEU A CA 1
ATOM 778 C C . LEU A 1 108 ? -4.661 1.801 1.172 1.00 98.69 108 LEU A C 1
ATOM 780 O O . LEU A 1 108 ? -5.863 1.882 0.912 1.00 98.69 108 LEU A O 1
ATOM 784 N N . CYS A 1 109 ? -4.194 1.758 2.417 1.00 98.62 109 CYS A N 1
ATOM 785 C CA . CYS A 1 109 ? -5.078 1.819 3.577 1.00 98.62 109 CYS A CA 1
ATOM 786 C C . CYS A 1 109 ? -5.736 3.191 3.641 1.00 98.62 109 CYS A C 1
ATOM 788 O O . CYS A 1 109 ? -5.036 4.195 3.573 1.00 98.62 109 CYS A O 1
ATOM 790 N N . GLY A 1 110 ? -7.055 3.232 3.780 1.00 98.19 110 GLY A N 1
ATOM 791 C CA . GLY A 1 110 ? -7.828 4.415 4.131 1.00 98.19 110 GLY A CA 1
ATOM 792 C C . GLY A 1 110 ? -8.212 4.422 5.612 1.00 98.19 110 GLY A C 1
ATOM 793 O O . GLY A 1 110 ? -8.165 3.387 6.284 1.00 98.19 110 GLY A O 1
ATOM 794 N N . GLU A 1 111 ? -8.600 5.594 6.118 1.00 95.69 111 GLU A N 1
ATOM 795 C CA . GLU A 1 111 ? -9.094 5.747 7.490 1.00 95.69 111 GLU A CA 1
ATOM 796 C C . GLU A 1 111 ? -10.567 5.333 7.546 1.00 95.69 111 GLU A C 1
ATOM 798 O O . GLU A 1 111 ? -11.446 5.996 6.988 1.00 95.69 111 GLU A O 1
ATOM 803 N N . GLY A 1 112 ? -10.831 4.204 8.199 1.00 91.56 112 GLY A N 1
ATOM 804 C CA . GLY A 1 112 ? -12.173 3.706 8.454 1.00 91.56 112 GLY A CA 1
ATOM 805 C C . GLY A 1 112 ? -12.793 4.275 9.728 1.00 91.56 112 GLY A C 1
ATOM 806 O O . GLY A 1 112 ? -12.224 5.104 10.443 1.00 91.56 112 GLY A O 1
ATOM 807 N N . ALA A 1 113 ? -13.989 3.782 10.054 1.00 88.62 113 ALA A N 1
ATOM 808 C CA . ALA A 1 113 ? -14.652 4.124 11.307 1.00 88.62 113 ALA A CA 1
ATOM 809 C C . ALA A 1 113 ? -13.755 3.802 12.516 1.00 88.62 113 ALA A C 1
ATOM 811 O O . ALA A 1 113 ? -13.082 2.776 12.555 1.00 88.62 113 ALA A O 1
ATOM 812 N N . PHE A 1 114 ? -13.768 4.680 13.521 1.00 90.69 114 PHE A N 1
ATOM 813 C CA . PHE A 1 114 ? -12.990 4.502 14.753 1.00 90.69 114 PHE A CA 1
ATOM 814 C C . PHE A 1 114 ? -11.478 4.344 14.534 1.00 90.69 114 PHE A C 1
ATOM 816 O O . PHE A 1 114 ? -10.828 3.664 15.323 1.00 90.69 114 PHE A O 1
ATOM 823 N N . LYS A 1 115 ? -10.921 4.992 13.499 1.00 91.44 115 LYS A N 1
ATOM 824 C CA . LYS A 1 115 ? -9.488 4.942 13.164 1.00 91.44 115 LYS A CA 1
ATOM 825 C C . LYS A 1 115 ? -8.981 3.531 12.843 1.00 91.44 115 LYS A C 1
ATOM 827 O O . LYS A 1 115 ? -7.810 3.227 13.051 1.00 91.44 115 LYS A O 1
ATOM 832 N N . THR A 1 116 ? -9.862 2.662 12.347 1.00 92.50 116 THR A N 1
ATOM 833 C CA . THR A 1 116 ? -9.479 1.336 11.851 1.00 92.50 116 THR A CA 1
ATOM 834 C C . THR A 1 116 ? -9.008 1.401 10.399 1.00 92.50 116 THR A C 1
ATOM 836 O O . THR A 1 116 ? -9.296 2.362 9.684 1.00 92.50 116 THR A O 1
ATOM 839 N N . ILE A 1 117 ? -8.311 0.363 9.944 1.00 96.75 117 ILE A N 1
ATOM 840 C CA . ILE A 1 117 ? -7.903 0.231 8.546 1.00 96.75 117 ILE A CA 1
ATOM 841 C C . ILE A 1 117 ? -9.104 -0.139 7.679 1.00 96.75 117 ILE A C 1
ATOM 843 O O . ILE A 1 117 ? -9.766 -1.154 7.910 1.00 96.75 117 ILE A O 1
ATOM 847 N N . GLN A 1 118 ? -9.312 0.633 6.616 1.00 96.25 118 GLN A N 1
ATOM 848 C CA . GLN A 1 118 ? -10.299 0.348 5.585 1.00 96.25 118 GLN A CA 1
ATOM 849 C C . GLN A 1 118 ? -9.626 0.288 4.205 1.00 96.25 118 GLN A C 1
ATOM 851 O O . GLN A 1 118 ? -9.016 1.253 3.755 1.00 96.25 118 GLN A O 1
ATOM 856 N N . ILE A 1 119 ? -9.721 -0.855 3.525 1.00 97.81 119 ILE A N 1
ATOM 857 C CA . ILE A 1 119 ? -9.083 -1.123 2.228 1.00 97.81 119 ILE A CA 1
ATOM 858 C C . ILE A 1 119 ? -10.183 -1.360 1.201 1.00 97.81 119 ILE A C 1
ATOM 860 O O . ILE A 1 119 ? -10.705 -2.465 1.067 1.00 97.81 119 ILE A O 1
ATOM 864 N N . ASP A 1 120 ? -10.550 -0.320 0.466 1.00 95.94 120 ASP A N 1
ATOM 865 C CA . ASP A 1 120 ? -11.609 -0.387 -0.535 1.00 95.94 120 ASP A CA 1
ATOM 866 C C . ASP A 1 120 ? -11.402 0.703 -1.604 1.00 95.94 120 ASP A C 1
ATOM 868 O O . ASP A 1 120 ? -10.669 1.667 -1.371 1.00 95.94 120 ASP A O 1
ATOM 872 N N . PRO A 1 121 ? -12.026 0.593 -2.789 1.00 96.88 121 PRO A N 1
ATOM 873 C CA . PRO A 1 121 ? -11.767 1.534 -3.874 1.00 96.88 121 PRO A CA 1
ATOM 874 C C . PRO A 1 121 ? -12.320 2.943 -3.617 1.00 96.88 121 PRO A C 1
ATOM 876 O O . PRO A 1 121 ? -11.981 3.871 -4.345 1.00 96.88 121 PRO A O 1
ATOM 879 N N . TRP A 1 122 ? -13.199 3.140 -2.641 1.00 95.50 122 TRP A N 1
ATOM 880 C CA . TRP A 1 122 ? -13.901 4.398 -2.407 1.00 95.50 122 TRP A CA 1
ATOM 881 C C . TRP A 1 122 ? -13.273 5.280 -1.339 1.00 95.50 122 TRP A C 1
ATOM 883 O O . TRP A 1 122 ? -13.605 6.467 -1.274 1.00 95.50 122 TRP A O 1
ATOM 893 N N . THR A 1 123 ? -12.430 4.711 -0.488 1.00 95.50 123 THR A N 1
ATOM 894 C CA . THR A 1 123 ? -11.764 5.441 0.587 1.00 95.50 123 THR A CA 1
ATOM 895 C C . THR A 1 123 ? -10.422 5.949 0.076 1.00 95.50 123 THR A C 1
ATOM 897 O O . THR A 1 123 ? -9.669 5.219 -0.568 1.00 95.50 123 THR A O 1
ATOM 900 N N . ALA A 1 124 ? -10.155 7.242 0.271 1.00 96.94 124 ALA A N 1
ATOM 901 C CA . ALA A 1 124 ? -8.863 7.813 -0.094 1.00 96.94 124 ALA A CA 1
ATOM 902 C C . ALA A 1 124 ? -7.769 7.261 0.839 1.00 96.94 124 ALA A C 1
ATOM 904 O O . ALA A 1 124 ? -8.079 6.944 1.991 1.00 96.94 124 ALA A O 1
ATOM 905 N N . PRO A 1 125 ? -6.513 7.150 0.369 1.00 98.38 125 PRO A N 1
ATOM 906 C CA . PRO A 1 125 ? -5.406 6.739 1.220 1.00 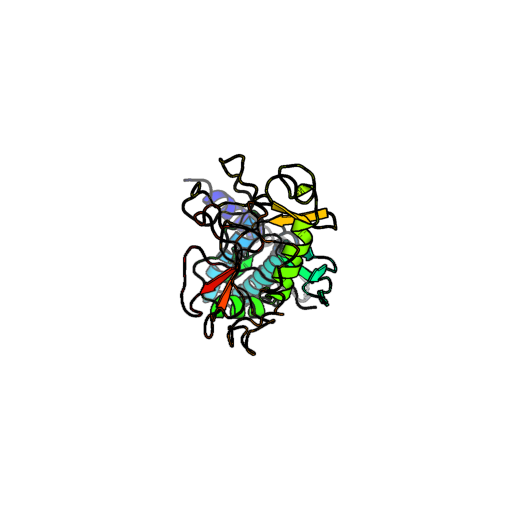98.38 125 PRO A CA 1
ATOM 907 C C . PRO A 1 125 ? -5.326 7.586 2.494 1.00 98.38 125 PRO A C 1
ATOM 909 O O . PRO A 1 125 ? -5.421 8.813 2.444 1.00 98.38 125 PRO A O 1
ATOM 912 N N . TRP A 1 126 ? -5.131 6.916 3.624 1.00 98.31 126 TRP A N 1
ATOM 913 C CA . TRP A 1 126 ? -4.811 7.507 4.910 1.00 98.31 126 TRP A CA 1
ATOM 914 C C . TRP A 1 126 ? -3.354 7.951 4.867 1.00 98.31 126 TRP A C 1
ATOM 916 O O . TRP A 1 126 ? -2.434 7.178 5.137 1.00 98.31 126 TRP A O 1
ATOM 926 N N . THR A 1 127 ? -3.168 9.196 4.444 1.00 98.44 127 THR A N 1
ATOM 927 C CA . THR A 1 127 ? -1.879 9.880 4.466 1.00 98.44 127 THR A CA 1
ATOM 928 C C . THR A 1 127 ? -1.786 10.815 5.664 1.00 98.44 127 THR A C 1
ATOM 930 O O . THR A 1 127 ? -2.680 10.828 6.514 1.00 98.44 127 THR A O 1
ATOM 933 N N . SER A 1 128 ? -0.696 11.576 5.773 1.00 98.06 128 SER A N 1
ATOM 934 C CA . SER A 1 128 ? -0.402 12.342 6.982 1.00 98.06 128 SER A CA 1
ATOM 935 C C . SER A 1 128 ? -0.419 11.437 8.222 1.00 98.06 128 SER A C 1
ATOM 937 O O . SER A 1 128 ? -1.029 11.746 9.246 1.00 98.06 128 SER A O 1
ATOM 939 N N . ILE A 1 129 ? 0.324 10.335 8.125 1.00 98.19 129 ILE A N 1
ATOM 940 C CA . ILE A 1 129 ? 0.551 9.369 9.196 1.00 98.19 129 ILE A CA 1
ATOM 941 C C . ILE A 1 129 ? 2.054 9.108 9.351 1.00 98.19 129 ILE A C 1
ATOM 943 O O . ILE A 1 129 ? 2.765 8.991 8.353 1.00 98.19 129 ILE A O 1
ATOM 947 N N . SER A 1 130 ? 2.541 9.041 10.593 1.00 98.69 130 SER A N 1
ATOM 948 C CA . SER A 1 130 ? 3.942 8.712 10.889 1.00 98.69 130 SER A CA 1
ATOM 949 C C . SER A 1 130 ? 4.219 7.227 10.629 1.00 98.69 130 SER A C 1
ATOM 951 O O . SER A 1 130 ? 3.288 6.412 10.598 1.00 98.69 130 SER A O 1
ATOM 953 N N . PHE A 1 131 ? 5.491 6.843 10.495 1.00 98.81 131 PHE A N 1
ATOM 954 C CA . PHE A 1 131 ? 5.867 5.429 10.397 1.00 98.81 131 PHE A CA 1
ATOM 955 C C . PHE A 1 131 ? 5.374 4.641 11.620 1.00 98.81 131 PHE A C 1
ATOM 957 O O . PHE A 1 131 ? 4.785 3.564 11.487 1.00 98.81 131 PHE A O 1
ATOM 964 N N . TRP A 1 132 ? 5.546 5.211 12.816 1.00 98.56 132 TRP A N 1
ATOM 965 C CA . TRP A 1 132 ? 5.136 4.586 14.072 1.00 98.56 132 TRP A CA 1
ATOM 966 C C . TRP A 1 132 ? 3.630 4.392 14.177 1.00 98.56 132 TRP A C 1
ATOM 968 O O . TRP A 1 132 ? 3.181 3.321 14.589 1.00 98.56 132 TRP A O 1
ATOM 978 N N . ASP A 1 133 ? 2.841 5.388 13.775 1.00 98.56 133 ASP A N 1
ATOM 979 C CA . ASP A 1 133 ? 1.388 5.263 13.768 1.00 98.56 133 ASP A CA 1
ATOM 980 C C . ASP A 1 133 ? 0.918 4.244 12.735 1.00 98.5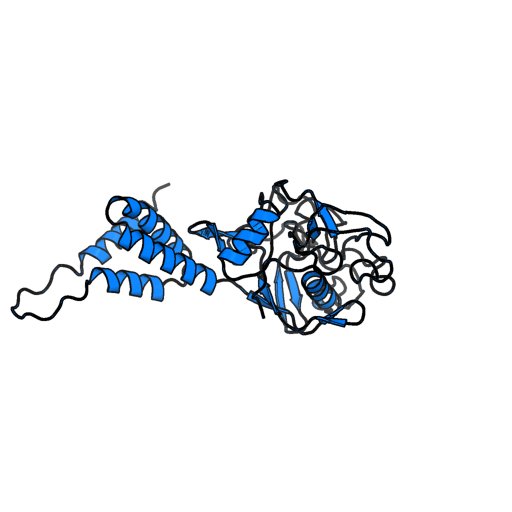6 133 ASP A C 1
ATOM 982 O O . ASP A 1 133 ? 0.063 3.421 13.059 1.00 98.56 133 ASP A O 1
ATOM 986 N N . ALA A 1 134 ? 1.503 4.231 11.533 1.00 98.56 134 ALA A N 1
ATOM 987 C CA . ALA A 1 134 ? 1.179 3.237 10.512 1.00 98.56 134 ALA A CA 1
ATOM 988 C C . ALA A 1 134 ? 1.482 1.812 11.005 1.00 98.56 134 ALA A C 1
ATOM 990 O O . ALA A 1 134 ? 0.628 0.924 10.904 1.00 98.56 134 ALA A O 1
ATOM 991 N N . LYS A 1 135 ? 2.657 1.594 11.613 1.00 98.38 135 LYS A N 1
ATOM 992 C CA . LYS A 1 135 ? 3.047 0.316 12.232 1.00 98.38 135 LYS A CA 1
ATOM 993 C C . LYS A 1 135 ? 2.082 -0.080 13.354 1.00 98.38 135 LYS A C 1
ATOM 995 O O . LYS A 1 135 ? 1.563 -1.196 13.349 1.00 98.38 135 LYS A O 1
ATOM 1000 N N . ARG A 1 136 ? 1.791 0.836 14.283 1.00 97.81 136 ARG A N 1
ATOM 1001 C CA . ARG A 1 136 ? 0.891 0.609 15.425 1.00 97.81 136 ARG A CA 1
ATOM 1002 C C . ARG A 1 136 ? -0.532 0.269 14.977 1.00 97.81 136 ARG A C 1
ATOM 1004 O O . ARG A 1 136 ? -1.070 -0.744 15.411 1.00 97.81 136 ARG A O 1
ATOM 1011 N N . ILE A 1 137 ? -1.119 1.067 14.084 1.00 97.44 137 ILE A N 1
ATOM 1012 C CA . ILE A 1 137 ? -2.486 0.870 13.569 1.00 97.44 137 ILE A CA 1
ATOM 1013 C C . ILE A 1 137 ? -2.604 -0.449 12.797 1.00 97.44 137 ILE A C 1
ATOM 1015 O O . ILE A 1 137 ? -3.629 -1.130 12.897 1.00 97.44 137 ILE A O 1
ATOM 1019 N N . SER A 1 138 ? -1.552 -0.844 12.072 1.00 97.62 138 SER A N 1
ATOM 1020 C CA . SER A 1 138 ? -1.488 -2.156 11.416 1.00 97.62 138 SER A CA 1
ATOM 1021 C C . SER A 1 138 ? -1.635 -3.286 12.435 1.00 97.62 138 SER A C 1
ATOM 1023 O O . SER A 1 138 ? -2.525 -4.124 12.287 1.00 97.62 138 SER A O 1
ATOM 1025 N N . VAL A 1 139 ? -0.841 -3.254 13.510 1.00 96.62 139 VAL A N 1
ATOM 1026 C CA . VAL A 1 139 ? -0.871 -4.269 14.578 1.00 96.62 139 VAL A CA 1
ATOM 1027 C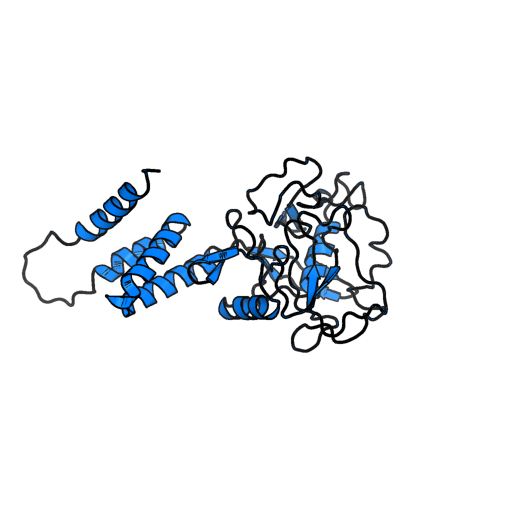 C . VAL A 1 139 ? -2.204 -4.268 15.329 1.00 96.62 139 VAL A C 1
ATOM 1029 O O . VAL A 1 139 ? -2.789 -5.330 15.535 1.00 96.62 139 VAL A O 1
ATOM 1032 N N . GLU A 1 140 ? -2.724 -3.095 15.696 1.00 95.06 140 GLU A N 1
ATOM 1033 C CA . GLU A 1 140 ? -4.031 -2.951 16.361 1.00 95.06 140 GLU A CA 1
ATOM 1034 C C . GLU A 1 140 ? -5.188 -3.494 15.505 1.00 95.06 140 GLU A C 1
ATOM 1036 O O . GLU A 1 140 ? -6.200 -3.943 16.042 1.00 95.06 140 GLU A O 1
ATOM 1041 N N . SER A 1 141 ? -5.022 -3.510 14.179 1.00 94.75 141 SER A N 1
ATOM 1042 C CA . SER A 1 141 ? -5.984 -4.073 13.223 1.00 94.75 141 SER A CA 1
ATOM 1043 C C . SER A 1 141 ? -5.768 -5.569 12.940 1.00 94.75 141 SER A C 1
ATOM 1045 O O . SER A 1 141 ? -6.432 -6.124 12.063 1.00 94.75 141 SER A O 1
ATOM 1047 N N . GLY A 1 142 ? -4.842 -6.235 13.642 1.00 95.31 142 GLY A N 1
ATOM 1048 C CA . GLY A 1 142 ? -4.494 -7.641 13.405 1.00 95.31 142 GLY A CA 1
ATOM 1049 C C . GLY A 1 142 ? -3.757 -7.881 12.081 1.00 95.31 142 GLY A C 1
ATOM 1050 O O . GLY A 1 142 ? -3.808 -8.982 11.534 1.00 95.31 142 GLY A O 1
ATOM 1051 N N . MET A 1 143 ? -3.111 -6.847 11.544 1.00 97.38 143 MET A N 1
ATOM 1052 C CA . MET A 1 143 ? -2.367 -6.858 10.285 1.00 97.38 143 MET A CA 1
ATOM 1053 C C . MET A 1 143 ? -0.892 -6.497 10.531 1.00 97.38 143 MET A C 1
ATOM 1055 O O . MET A 1 143 ? -0.485 -6.198 11.654 1.00 97.38 143 MET A O 1
ATOM 1059 N N . ALA A 1 144 ? -0.075 -6.518 9.483 1.00 98.19 144 ALA A N 1
ATOM 1060 C CA . ALA A 1 144 ? 1.310 -6.057 9.526 1.00 98.19 144 ALA A CA 1
ATOM 1061 C C . ALA A 1 144 ? 1.555 -4.986 8.460 1.00 98.19 144 ALA A C 1
ATOM 1063 O O . ALA A 1 144 ? 0.935 -5.012 7.397 1.00 98.19 144 ALA A O 1
ATOM 1064 N N . LEU A 1 145 ? 2.465 -4.050 8.731 1.00 98.44 145 LEU A N 1
ATOM 1065 C CA . LEU A 1 145 ? 2.946 -3.119 7.710 1.00 98.44 145 LEU A CA 1
ATOM 1066 C C . LEU A 1 145 ? 3.649 -3.911 6.593 1.00 98.44 145 LEU A C 1
ATOM 1068 O O . LEU A 1 145 ? 4.295 -4.922 6.869 1.00 98.44 145 LEU A O 1
ATOM 1072 N N . LEU A 1 146 ? 3.506 -3.479 5.338 1.00 98.75 146 LEU A N 1
ATOM 1073 C CA . LEU A 1 146 ? 4.182 -4.108 4.201 1.00 98.75 146 LEU A CA 1
ATOM 1074 C C . LEU A 1 146 ? 5.703 -4.096 4.408 1.00 98.75 146 LEU A C 1
ATOM 1076 O O . LEU A 1 146 ? 6.277 -3.032 4.651 1.00 98.75 146 LEU A O 1
ATOM 1080 N N . THR A 1 147 ? 6.348 -5.257 4.288 1.00 98.62 147 THR A N 1
ATOM 1081 C CA . THR A 1 147 ? 7.807 -5.336 4.415 1.00 98.62 147 THR A CA 1
ATOM 1082 C C . THR A 1 147 ? 8.530 -5.015 3.111 1.00 98.62 147 THR A C 1
ATOM 1084 O O . THR A 1 147 ? 7.941 -5.066 2.026 1.00 98.62 147 THR A O 1
ATOM 1087 N N . GLU A 1 148 ? 9.820 -4.704 3.194 1.00 97.69 148 GLU A N 1
ATOM 1088 C CA . GLU A 1 148 ? 10.658 -4.420 2.028 1.00 97.69 148 GLU A CA 1
ATOM 1089 C C . GLU A 1 148 ? 10.728 -5.624 1.074 1.00 97.69 148 GLU A C 1
ATOM 1091 O O . GLU A 1 148 ? 10.510 -5.472 -0.136 1.00 97.69 148 GLU A O 1
ATOM 1096 N N . ARG A 1 149 ? 10.914 -6.846 1.595 1.00 96.75 149 ARG A N 1
ATOM 1097 C CA . ARG A 1 149 ? 10.867 -8.074 0.773 1.00 96.75 149 ARG A CA 1
ATOM 1098 C C . ARG A 1 149 ? 9.511 -8.276 0.105 1.00 96.75 149 ARG A C 1
AT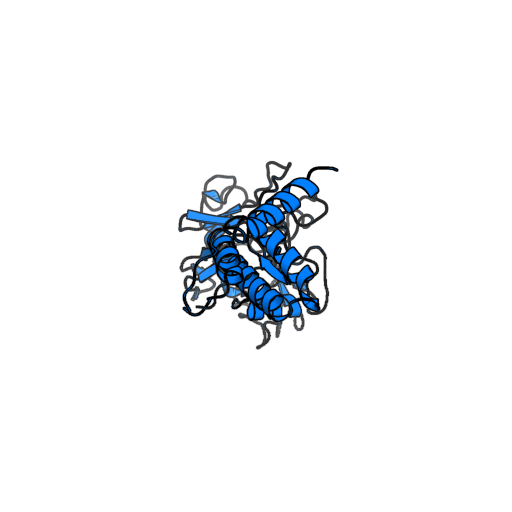OM 1100 O O . ARG A 1 149 ? 9.454 -8.647 -1.067 1.00 96.75 149 ARG A O 1
ATOM 1107 N N . GLN A 1 150 ? 8.416 -8.014 0.816 1.00 98.31 150 GLN A N 1
ATOM 1108 C CA . GLN A 1 150 ? 7.065 -8.117 0.258 1.00 98.31 150 GLN A CA 1
ATOM 1109 C C . GLN A 1 150 ? 6.816 -7.060 -0.830 1.00 98.31 150 GLN A C 1
ATOM 1111 O O . GLN A 1 150 ? 6.246 -7.369 -1.879 1.00 98.31 150 GLN A O 1
ATOM 1116 N N . ALA A 1 151 ? 7.277 -5.825 -0.632 1.00 98.06 151 ALA A N 1
ATOM 1117 C CA . ALA A 1 151 ? 7.174 -4.768 -1.633 1.00 98.06 151 ALA A CA 1
ATOM 1118 C C . ALA A 1 151 ? 7.981 -5.097 -2.900 1.00 98.06 151 ALA A C 1
ATOM 1120 O O . ALA A 1 151 ? 7.503 -4.876 -4.015 1.00 98.06 151 ALA A O 1
ATOM 1121 N N . LEU A 1 152 ? 9.177 -5.672 -2.745 1.00 96.00 152 LEU A N 1
ATOM 1122 C CA . LEU A 1 152 ? 9.970 -6.203 -3.855 1.00 96.00 152 LEU A CA 1
ATOM 1123 C C . LEU A 1 152 ? 9.253 -7.344 -4.576 1.00 96.00 152 LEU A C 1
ATOM 1125 O O . LEU A 1 152 ? 9.191 -7.333 -5.802 1.00 96.00 152 LEU A O 1
ATOM 1129 N N . ALA A 1 153 ? 8.657 -8.284 -3.841 1.00 97.19 153 ALA A N 1
ATOM 1130 C CA . ALA A 1 153 ? 7.896 -9.384 -4.425 1.00 97.19 153 ALA A CA 1
ATOM 1131 C C . ALA A 1 153 ? 6.721 -8.879 -5.276 1.00 97.19 153 ALA A C 1
ATOM 1133 O O . ALA A 1 153 ? 6.558 -9.319 -6.413 1.00 97.19 153 ALA A O 1
ATOM 1134 N N . ILE A 1 154 ? 5.951 -7.899 -4.788 1.00 98.38 154 ILE A N 1
ATOM 1135 C CA . ILE A 1 154 ? 4.877 -7.262 -5.572 1.00 98.38 154 ILE A CA 1
ATOM 1136 C C . ILE A 1 154 ? 5.437 -6.692 -6.877 1.00 98.38 154 ILE A C 1
ATOM 1138 O O . ILE A 1 154 ? 4.919 -6.969 -7.959 1.00 98.38 154 ILE A O 1
ATOM 1142 N N . ALA A 1 155 ? 6.508 -5.910 -6.789 1.00 95.81 155 ALA A N 1
ATOM 1143 C CA . ALA A 1 155 ? 7.048 -5.198 -7.933 1.00 95.81 155 ALA A CA 1
ATOM 1144 C C . ALA A 1 155 ? 7.716 -6.136 -8.967 1.00 95.81 155 ALA A C 1
ATOM 1146 O O . ALA A 1 155 ? 7.441 -6.019 -10.166 1.00 95.81 155 ALA A O 1
ATOM 1147 N N . CYS A 1 156 ? 8.476 -7.145 -8.520 1.00 94.25 156 CYS A N 1
ATOM 1148 C CA . CYS A 1 156 ? 9.018 -8.216 -9.366 1.00 94.25 156 CYS A CA 1
ATOM 1149 C C . CYS A 1 156 ? 7.906 -9.046 -10.029 1.00 94.25 156 CYS A C 1
ATOM 1151 O O . CYS A 1 156 ? 8.042 -9.476 -11.176 1.00 94.25 156 CYS A O 1
ATOM 1153 N N . ASN A 1 157 ? 6.783 -9.268 -9.343 1.00 96.50 157 ASN A N 1
ATOM 1154 C CA . ASN A 1 157 ? 5.642 -9.956 -9.936 1.00 96.50 157 ASN A CA 1
ATOM 1155 C C . ASN A 1 157 ? 5.002 -9.110 -11.050 1.00 96.50 157 ASN A C 1
ATOM 1157 O O . ASN A 1 157 ? 4.819 -9.599 -12.169 1.00 96.50 157 ASN A O 1
ATOM 1161 N N . ILE A 1 158 ? 4.751 -7.826 -10.766 1.00 96.44 158 ILE A N 1
ATOM 1162 C CA . ILE A 1 158 ? 4.167 -6.852 -11.698 1.00 96.44 158 ILE A CA 1
ATOM 1163 C C . ILE A 1 158 ? 5.000 -6.728 -12.973 1.00 96.44 158 ILE A C 1
ATOM 1165 O O . ILE A 1 158 ? 4.443 -6.818 -14.072 1.00 96.44 158 ILE A O 1
ATOM 1169 N N . MET A 1 159 ? 6.317 -6.533 -12.857 1.00 93.00 159 MET A N 1
ATOM 1170 C CA . MET A 1 159 ? 7.177 -6.296 -14.024 1.00 93.00 159 MET A CA 1
ATOM 1171 C C . MET A 1 159 ? 7.210 -7.493 -14.984 1.00 93.00 159 MET A C 1
ATOM 1173 O O . MET A 1 159 ? 7.410 -7.318 -16.185 1.00 93.00 159 MET A O 1
ATOM 1177 N N . ARG A 1 160 ? 6.964 -8.708 -14.481 1.00 93.38 160 ARG A N 1
ATOM 1178 C CA . ARG A 1 160 ? 6.969 -9.946 -15.272 1.00 93.38 160 ARG A CA 1
ATOM 1179 C C . ARG A 1 160 ? 5.657 -10.186 -16.029 1.00 93.38 160 ARG A C 1
ATOM 1181 O O . ARG A 1 160 ? 5.582 -11.147 -16.789 1.00 93.38 160 ARG A O 1
ATOM 1188 N N . GLN A 1 161 ? 4.641 -9.325 -15.879 1.00 95.75 161 GLN A N 1
ATOM 1189 C CA . GLN A 1 161 ? 3.363 -9.478 -16.587 1.00 95.75 161 GLN A CA 1
ATOM 1190 C C . GLN A 1 161 ? 3.268 -8.554 -17.813 1.00 95.75 161 GLN A C 1
ATOM 1192 O O . GLN A 1 161 ? 3.266 -7.334 -17.643 1.00 95.75 161 GLN A O 1
ATOM 1197 N N . PRO A 1 162 ? 3.078 -9.084 -19.041 1.00 95.94 162 PRO A N 1
ATOM 1198 C CA . PRO A 1 162 ? 2.947 -8.289 -20.269 1.00 95.94 162 PRO A CA 1
ATOM 1199 C C . PRO A 1 162 ? 1.898 -7.167 -20.210 1.00 95.94 162 PRO A C 1
ATOM 1201 O O . PRO A 1 162 ? 2.117 -6.081 -20.736 1.00 95.94 162 PRO A O 1
ATOM 1204 N N . ILE A 1 163 ? 0.775 -7.398 -19.522 1.00 97.44 163 ILE A N 1
ATOM 1205 C CA . ILE A 1 163 ? -0.330 -6.431 -19.394 1.00 97.44 163 ILE A CA 1
ATOM 1206 C C . ILE A 1 163 ? 0.055 -5.163 -18.612 1.00 97.44 163 ILE A C 1
ATOM 1208 O O . ILE A 1 163 ? -0.637 -4.141 -18.689 1.00 97.44 163 ILE A O 1
ATOM 1212 N N . ASN A 1 164 ? 1.160 -5.208 -17.865 1.00 96.81 164 ASN A N 1
ATOM 1213 C CA . ASN A 1 164 ? 1.693 -4.077 -17.110 1.00 96.81 164 ASN A CA 1
ATOM 1214 C C . ASN A 1 164 ? 2.590 -3.149 -17.935 1.00 96.81 164 ASN A C 1
ATOM 1216 O O . ASN A 1 164 ? 2.995 -2.102 -17.432 1.00 96.81 164 ASN A O 1
ATOM 1220 N N . TRP A 1 165 ? 2.807 -3.473 -19.209 1.00 95.19 165 TRP A N 1
ATOM 1221 C CA . TRP A 1 165 ? 3.643 -2.715 -20.132 1.00 95.19 165 TRP A CA 1
ATOM 1222 C C . TRP A 1 165 ? 2.812 -2.030 -21.214 1.00 95.19 165 TRP A C 1
ATOM 1224 O O . TRP A 1 165 ? 1.910 -2.635 -21.797 1.00 95.19 165 TRP A O 1
ATOM 1234 N N . THR A 1 166 ? 3.140 -0.779 -21.540 1.00 94.50 166 THR A N 1
ATOM 1235 C CA . THR A 1 166 ? 2.448 -0.022 -22.599 1.00 94.50 166 THR A CA 1
ATOM 1236 C C . THR A 1 166 ? 2.644 -0.627 -23.989 1.00 94.50 166 THR A C 1
ATOM 1238 O O . THR A 1 166 ? 1.803 -0.423 -24.862 1.00 94.50 166 THR A O 1
ATOM 1241 N N . GLY A 1 167 ? 3.725 -1.385 -24.202 1.00 93.50 167 GLY A N 1
ATOM 1242 C CA . GLY A 1 167 ? 3.981 -2.125 -25.439 1.00 93.50 167 GLY A CA 1
ATOM 1243 C C . GLY A 1 167 ? 3.324 -3.507 -25.500 1.00 93.50 167 GLY A C 1
ATOM 1244 O O . GLY A 1 167 ? 3.486 -4.197 -26.502 1.00 93.50 167 GLY A O 1
ATOM 1245 N N . GLY A 1 168 ? 2.611 -3.933 -24.450 1.00 93.56 168 GLY A N 1
ATOM 1246 C CA . GLY A 1 168 ? 1.910 -5.221 -24.400 1.00 93.56 168 GLY A CA 1
ATOM 1247 C C . GLY A 1 168 ? 2.808 -6.456 -24.257 1.00 93.56 168 GLY A C 1
ATOM 1248 O O . GLY A 1 168 ? 2.310 -7.576 -24.336 1.00 93.56 168 GLY A O 1
ATOM 1249 N N . ALA A 1 169 ? 4.112 -6.271 -24.040 1.00 93.38 169 ALA A N 1
ATOM 1250 C CA . ALA A 1 169 ? 5.090 -7.325 -23.783 1.00 93.38 169 ALA A CA 1
ATOM 1251 C C . ALA A 1 169 ? 6.080 -6.872 -22.701 1.00 93.38 169 ALA A C 1
ATOM 1253 O O . ALA A 1 169 ? 6.342 -5.677 -22.561 1.00 93.38 169 ALA A O 1
ATOM 1254 N N . VAL A 1 170 ? 6.631 -7.823 -21.941 1.00 91.88 170 VAL A N 1
ATOM 1255 C CA . VAL A 1 170 ? 7.619 -7.529 -20.891 1.00 91.88 170 VAL A CA 1
ATOM 1256 C C . VAL A 1 170 ? 8.822 -6.802 -21.492 1.00 91.88 170 VAL A C 1
ATOM 1258 O O . VAL A 1 170 ? 9.359 -7.226 -22.512 1.00 91.88 170 VAL A O 1
ATOM 1261 N N . GLY A 1 171 ? 9.212 -5.683 -20.879 1.00 88.44 171 GLY A N 1
ATOM 1262 C CA . GLY A 1 171 ? 10.312 -4.836 -21.344 1.00 88.44 171 GLY A CA 1
ATOM 1263 C C . GLY A 1 171 ? 9.995 -3.967 -22.569 1.00 88.44 171 GLY A C 1
ATOM 1264 O O . GLY A 1 171 ? 10.847 -3.191 -22.992 1.00 88.44 171 GLY A O 1
ATOM 1265 N N . HIS A 1 172 ? 8.795 -4.058 -23.156 1.00 90.62 172 HIS A N 1
ATOM 1266 C CA . HIS A 1 172 ? 8.421 -3.258 -24.323 1.00 90.62 172 HIS A CA 1
ATOM 1267 C C . HIS A 1 172 ? 7.624 -2.016 -23.909 1.00 90.62 172 HIS A C 1
ATOM 1269 O O . HIS A 1 172 ? 6.510 -2.104 -23.390 1.00 90.62 172 HIS A O 1
ATOM 1275 N N . GLY A 1 173 ? 8.164 -0.836 -24.212 1.00 91.94 173 GLY A N 1
ATOM 1276 C CA . GLY A 1 173 ? 7.555 0.439 -23.842 1.00 91.94 173 GLY A CA 1
ATOM 1277 C C . GLY A 1 173 ? 7.875 0.824 -22.399 1.00 91.94 173 GLY A C 1
ATOM 1278 O O . GLY A 1 173 ? 9.024 0.745 -21.974 1.00 91.94 173 GLY A O 1
ATOM 1279 N N . ARG A 1 174 ? 6.864 1.291 -21.665 1.00 91.56 174 ARG A N 1
ATOM 1280 C CA . ARG A 1 174 ? 6.982 1.717 -20.267 1.00 91.56 174 ARG A CA 1
ATOM 1281 C C . ARG A 1 174 ? 6.179 0.793 -19.371 1.00 91.56 174 ARG A C 1
ATOM 1283 O O . ARG A 1 174 ? 5.099 0.353 -19.776 1.00 91.56 174 ARG A O 1
ATOM 1290 N N . LEU A 1 175 ? 6.652 0.566 -18.151 1.00 93.44 175 LEU A N 1
ATOM 1291 C CA . LEU A 1 175 ? 5.768 0.049 -17.115 1.00 93.44 175 LEU A CA 1
ATOM 1292 C C . LEU A 1 175 ? 4.741 1.142 -16.792 1.00 93.44 175 LEU A C 1
ATOM 1294 O O . LEU A 1 175 ? 5.090 2.322 -16.696 1.00 93.44 175 LEU A O 1
ATOM 1298 N N . TYR A 1 176 ? 3.467 0.777 -16.685 1.00 95.62 176 TYR A N 1
ATOM 1299 C CA . TYR A 1 176 ? 2.438 1.756 -16.348 1.00 95.62 176 TYR A CA 1
ATOM 1300 C C . TYR A 1 176 ? 2.683 2.347 -14.953 1.00 95.62 176 TYR A C 1
ATOM 1302 O O . TYR A 1 176 ? 2.885 1.608 -13.991 1.00 95.62 176 TYR A O 1
ATOM 1310 N N . GLN A 1 177 ? 2.615 3.675 -14.861 1.00 96.00 177 GLN A N 1
ATOM 1311 C CA . GLN A 1 177 ? 2.725 4.444 -13.621 1.00 96.00 177 GLN A CA 1
ATOM 1312 C C . GLN A 1 177 ? 1.335 4.950 -13.211 1.00 96.00 177 GLN A C 1
ATOM 1314 O O . GLN A 1 177 ? 0.513 5.264 -14.077 1.00 96.00 177 GLN A O 1
ATOM 1319 N N . GLY A 1 178 ? 1.067 5.052 -11.907 1.00 96.81 178 GLY A N 1
ATOM 1320 C CA . GLY A 1 178 ? -0.191 5.588 -11.374 1.00 96.81 178 GLY A CA 1
ATOM 1321 C C . GLY A 1 178 ? -0.264 7.112 -11.455 1.00 96.81 178 GLY A C 1
ATOM 1322 O O . GLY A 1 178 ? 0.241 7.706 -12.401 1.00 96.81 178 GLY A O 1
ATOM 1323 N N . LEU A 1 179 ? -0.912 7.762 -10.486 1.00 97.69 179 LEU A N 1
ATOM 1324 C CA . LEU A 1 179 ? -0.954 9.230 -10.438 1.00 97.69 179 LEU A CA 1
ATOM 1325 C C . LEU A 1 179 ? 0.441 9.750 -10.086 1.00 97.69 179 LEU A C 1
ATOM 1327 O O . LEU A 1 179 ? 0.930 9.448 -9.003 1.00 97.69 179 LEU A O 1
ATOM 1331 N N . HIS A 1 180 ? 1.079 10.494 -10.980 1.00 96.62 180 HIS A N 1
ATOM 1332 C CA . HIS A 1 180 ? 2.435 11.021 -10.782 1.00 96.62 180 HIS A CA 1
ATOM 1333 C C . HIS A 1 180 ? 2.682 12.368 -11.470 1.00 96.62 180 HIS A C 1
ATOM 1335 O O . HIS A 1 180 ? 3.669 13.033 -11.165 1.00 96.62 180 HIS A O 1
ATOM 1341 N N . LYS A 1 181 ? 1.813 12.796 -12.392 1.00 96.31 181 LYS A N 1
ATOM 1342 C CA . LYS A 1 181 ? 2.030 13.983 -13.236 1.00 96.31 181 LYS A CA 1
ATOM 1343 C C . LYS A 1 181 ? 1.505 15.296 -12.653 1.00 96.31 181 LYS A C 1
ATOM 1345 O O . LYS A 1 181 ? 1.463 16.291 -13.370 1.00 96.31 181 LYS A O 1
ATOM 1350 N N . GLY A 1 182 ? 1.050 15.303 -11.404 1.00 95.12 182 GLY A N 1
ATOM 1351 C CA . GLY A 1 182 ? 0.396 16.464 -10.801 1.00 95.12 182 GLY A CA 1
ATOM 1352 C C . GLY A 1 182 ? -0.983 16.754 -11.390 1.00 95.12 182 GLY A C 1
ATOM 1353 O O . GLY A 1 182 ? -1.419 17.896 -11.425 1.00 95.12 182 GLY A O 1
ATOM 1354 N N . THR A 1 183 ? -1.678 15.726 -11.883 1.00 93.00 183 THR A N 1
ATOM 1355 C CA . THR A 1 183 ? -3.064 15.836 -12.376 1.00 93.00 183 THR A CA 1
ATOM 1356 C C . THR A 1 183 ? -4.086 15.975 -11.246 1.00 93.00 183 THR A C 1
ATOM 1358 O O . THR A 1 183 ? -5.252 16.273 -11.500 1.00 93.00 183 THR A O 1
ATOM 1361 N N . CYS A 1 184 ? -3.648 15.740 -10.008 1.00 93.88 184 CYS A N 1
ATOM 1362 C CA . CYS A 1 184 ? -4.419 15.828 -8.776 1.00 93.88 184 CYS A CA 1
ATOM 1363 C C . CYS A 1 184 ? -3.624 16.626 -7.734 1.00 93.88 184 CYS A C 1
ATOM 1365 O O . CYS A 1 184 ? -2.399 16.657 -7.790 1.00 93.88 184 CYS A O 1
ATOM 1367 N N . GLU A 1 185 ? -4.321 17.196 -6.751 1.00 93.69 185 GLU A N 1
ATOM 1368 C CA . GLU A 1 185 ? -3.740 18.006 -5.662 1.00 93.69 185 GLU A CA 1
ATOM 1369 C C . GLU A 1 185 ? -3.574 17.212 -4.347 1.00 93.69 185 GLU A C 1
ATOM 1371 O O . GLU A 1 185 ? -3.443 17.787 -3.271 1.00 93.69 185 GLU A O 1
ATOM 1376 N N . GLY A 1 186 ? -3.667 15.881 -4.400 1.00 96.75 186 GLY A N 1
ATOM 1377 C CA . GLY A 1 186 ? -3.662 15.034 -3.207 1.00 96.75 186 GLY A CA 1
ATOM 1378 C C . GLY A 1 186 ? -3.993 13.570 -3.497 1.00 96.75 186 GLY A C 1
ATOM 1379 O O . GLY A 1 186 ? -4.347 13.234 -4.638 1.00 96.75 186 GLY A O 1
ATOM 1380 N N . PRO A 1 187 ? -3.927 12.700 -2.472 1.00 97.56 187 PRO A N 1
ATOM 1381 C CA . PRO A 1 187 ? -4.168 11.273 -2.622 1.00 97.56 187 PRO A CA 1
ATOM 1382 C C . PRO A 1 187 ? -5.627 11.015 -3.011 1.00 97.56 187 PRO A C 1
ATOM 1384 O O . PRO A 1 187 ? -6.559 11.628 -2.491 1.00 97.56 187 PRO A O 1
ATOM 1387 N N . GLN A 1 188 ? -5.836 10.100 -3.952 1.00 98.31 188 GLN A N 1
ATOM 1388 C CA . GLN A 1 188 ? -7.142 9.819 -4.540 1.00 98.31 188 GLN A CA 1
ATOM 1389 C C . GLN A 1 188 ? -7.639 8.410 -4.187 1.00 98.31 188 GLN A C 1
ATOM 1391 O O . GLN A 1 188 ? -6.846 7.462 -4.187 1.00 98.31 188 GLN A O 1
ATOM 1396 N N . PRO A 1 189 ? -8.956 8.216 -3.976 1.00 97.38 189 PRO A N 1
ATOM 1397 C CA . PRO A 1 189 ? -9.540 6.887 -3.781 1.00 97.38 189 PRO A CA 1
ATOM 1398 C C . PRO A 1 189 ? -9.386 6.034 -5.045 1.00 97.38 189 PRO A C 1
ATOM 1400 O O . PRO A 1 189 ? -9.341 6.578 -6.149 1.00 97.38 189 PRO A O 1
ATOM 1403 N N . GLY A 1 190 ? -9.330 4.707 -4.927 1.00 96.06 190 GLY A N 1
ATOM 1404 C CA . GLY A 1 190 ? -9.126 3.780 -6.055 1.00 96.06 190 GLY A CA 1
ATOM 1405 C C . GLY A 1 190 ? -10.105 3.933 -7.234 1.00 96.06 190 GLY A C 1
ATOM 1406 O O . GLY A 1 190 ? -9.735 3.669 -8.377 1.00 96.06 190 GLY A O 1
ATOM 1407 N N . ILE A 1 191 ? -11.326 4.425 -6.994 1.00 95.81 191 ILE A N 1
ATOM 1408 C CA . ILE A 1 191 ? -12.327 4.741 -8.028 1.00 95.81 191 ILE A CA 1
ATOM 1409 C C . ILE A 1 191 ? -11.958 5.938 -8.912 1.00 95.81 191 ILE A C 1
ATOM 1411 O O . ILE A 1 191 ? -12.540 6.105 -9.988 1.00 95.81 191 ILE A O 1
ATOM 1415 N N . HIS A 1 192 ? -11.053 6.806 -8.454 1.00 96.69 192 HIS A N 1
ATOM 1416 C CA . HIS A 1 192 ? -10.686 8.009 -9.184 1.00 96.69 192 HIS A CA 1
ATOM 1417 C C . HIS A 1 192 ? -9.978 7.623 -10.483 1.00 96.69 192 HIS A C 1
ATOM 1419 O O . HIS A 1 192 ? -8.990 6.879 -10.486 1.00 96.69 192 HIS A O 1
ATOM 1425 N N . ARG A 1 193 ? -10.473 8.185 -11.586 1.00 93.62 193 ARG A N 1
ATOM 1426 C CA . ARG A 1 193 ? -9.933 7.990 -12.929 1.00 93.62 193 ARG A CA 1
ATOM 1427 C C . ARG A 1 193 ? -9.075 9.188 -13.300 1.00 93.62 193 ARG A C 1
ATOM 1429 O O . ARG A 1 193 ? -9.593 10.299 -13.348 1.00 93.62 193 ARG A O 1
ATOM 1436 N N . SER A 1 194 ? -7.803 8.936 -13.606 1.00 94.38 194 SER A N 1
ATOM 1437 C CA . SER A 1 194 ? -6.930 9.988 -14.120 1.00 94.38 194 SER A CA 1
ATOM 1438 C C . SER A 1 194 ? -7.482 10.556 -15.428 1.00 94.38 194 SER A C 1
ATOM 1440 O O . SER A 1 194 ? -7.993 9.825 -16.281 1.00 94.38 194 SER A O 1
ATOM 1442 N N . THR A 1 195 ? -7.346 11.868 -15.592 1.00 92.50 195 THR A N 1
ATOM 1443 C CA . THR A 1 195 ? -7.587 12.568 -16.858 1.00 92.50 195 THR A CA 1
ATOM 1444 C C . THR A 1 195 ? -6.432 12.384 -17.847 1.00 92.50 195 THR A C 1
ATOM 1446 O O . THR A 1 195 ? -6.602 12.628 -19.042 1.00 92.50 195 THR A O 1
ATOM 1449 N N . CYS A 1 196 ? -5.265 11.925 -17.385 1.00 93.31 196 CYS A N 1
ATOM 1450 C CA . CYS A 1 196 ? -4.107 11.650 -18.220 1.00 93.31 196 CYS A CA 1
ATOM 1451 C C . CYS A 1 196 ? -4.089 10.185 -18.669 1.00 93.31 196 CYS A C 1
ATOM 1453 O O . CYS A 1 196 ? -3.891 9.273 -17.873 1.00 93.31 196 CYS A O 1
ATOM 1455 N N . LEU A 1 197 ? -4.215 9.958 -19.980 1.00 88.69 197 LEU A N 1
ATOM 1456 C CA . LEU A 1 197 ? -4.294 8.615 -20.573 1.00 88.69 197 LEU A CA 1
ATOM 1457 C C . LEU A 1 197 ? -3.039 7.749 -20.368 1.00 88.69 197 LEU A C 1
ATOM 1459 O O . LEU A 1 197 ? -3.101 6.535 -20.541 1.00 88.69 197 LEU A O 1
ATOM 1463 N N . SER A 1 198 ? -1.899 8.356 -20.031 1.00 89.00 198 SER A N 1
ATOM 1464 C CA . SER A 1 198 ? -0.670 7.617 -19.724 1.00 89.00 198 SER A CA 1
ATOM 1465 C C . SER A 1 198 ? -0.585 7.147 -18.270 1.00 89.00 198 SER A C 1
ATOM 1467 O O . SER A 1 198 ? 0.292 6.348 -17.957 1.00 89.00 198 SER A O 1
ATOM 1469 N N . GLU A 1 199 ? -1.435 7.663 -17.379 1.00 95.56 199 GLU A N 1
ATOM 1470 C CA . GLU A 1 199 ? -1.490 7.225 -15.984 1.00 95.56 199 GLU A CA 1
ATOM 1471 C C . GLU A 1 199 ? -2.463 6.052 -15.852 1.00 95.56 199 GLU A C 1
ATOM 1473 O O . GLU A 1 199 ? -3.634 6.134 -16.232 1.00 95.56 199 GLU A O 1
ATOM 1478 N N . ARG A 1 200 ? -1.992 4.950 -15.272 1.00 96.06 200 ARG A N 1
ATOM 1479 C CA . ARG A 1 200 ? -2.810 3.782 -14.960 1.00 96.06 200 ARG A CA 1
ATOM 1480 C C . ARG A 1 200 ? -2.463 3.284 -13.572 1.00 96.06 200 ARG A C 1
ATOM 1482 O O . ARG A 1 200 ? -1.369 2.809 -13.304 1.00 96.06 200 ARG A O 1
ATOM 1489 N N . ARG A 1 201 ? -3.448 3.387 -12.690 1.00 96.75 201 ARG A N 1
ATOM 1490 C CA . ARG A 1 201 ? -3.293 3.163 -11.251 1.00 96.75 201 ARG A CA 1
ATOM 1491 C C . ARG A 1 201 ? -3.304 1.702 -10.828 1.00 96.75 201 ARG A C 1
ATOM 1493 O O . ARG A 1 201 ? -3.263 1.449 -9.636 1.00 96.75 201 ARG A O 1
ATOM 1500 N N . TRP A 1 202 ? -3.427 0.768 -11.763 1.00 97.69 202 TRP A N 1
ATOM 1501 C CA . TRP A 1 202 ? -3.564 -0.650 -11.469 1.00 97.69 202 TRP A CA 1
ATOM 1502 C C . TRP A 1 202 ? -2.574 -1.493 -12.263 1.00 97.69 202 TRP A C 1
ATOM 1504 O O . TRP A 1 202 ? -2.233 -1.186 -13.417 1.00 97.69 202 TRP A O 1
ATOM 1514 N N . HIS A 1 203 ? -2.183 -2.596 -11.637 1.00 98.44 203 HIS A N 1
ATOM 1515 C CA . HIS A 1 203 ? -1.320 -3.632 -12.177 1.00 98.44 203 HIS A CA 1
ATOM 1516 C C . HIS A 1 203 ? -1.953 -4.995 -11.933 1.00 98.44 203 HIS A C 1
ATOM 1518 O O . HIS A 1 203 ? -2.672 -5.194 -10.956 1.00 98.44 203 HIS A O 1
ATOM 1524 N N . VAL A 1 204 ? -1.687 -5.931 -12.833 1.00 98.69 204 VAL A N 1
ATOM 1525 C CA . VAL A 1 204 ? -2.152 -7.318 -12.724 1.00 98.69 204 VAL A CA 1
ATOM 1526 C C . VAL A 1 204 ? -0.995 -8.185 -12.249 1.00 98.69 204 VAL A C 1
ATOM 1528 O O . VAL A 1 204 ? 0.122 -8.047 -12.750 1.00 98.69 204 VAL A O 1
ATOM 1531 N N . LEU A 1 205 ? -1.263 -9.061 -11.290 1.00 98.81 205 LEU A N 1
ATOM 1532 C CA . LEU A 1 205 ? -0.328 -10.058 -10.778 1.00 98.81 205 LEU A CA 1
ATOM 1533 C C . LEU A 1 205 ? -0.389 -11.338 -11.627 1.00 98.81 205 LEU A C 1
ATOM 1535 O O . LEU A 1 205 ? -1.328 -11.550 -12.395 1.00 98.81 205 LEU A O 1
ATOM 1539 N N . SER A 1 206 ? 0.595 -12.227 -11.488 1.00 98.50 206 SER A N 1
ATOM 1540 C CA . SER A 1 206 ? 0.669 -13.477 -12.267 1.00 98.50 206 SER A CA 1
ATOM 1541 C C . SER A 1 206 ? -0.504 -14.437 -12.041 1.00 98.50 206 SER A C 1
ATOM 1543 O O . SER A 1 206 ? -0.758 -15.299 -12.881 1.00 98.50 206 SER A O 1
ATOM 1545 N N . A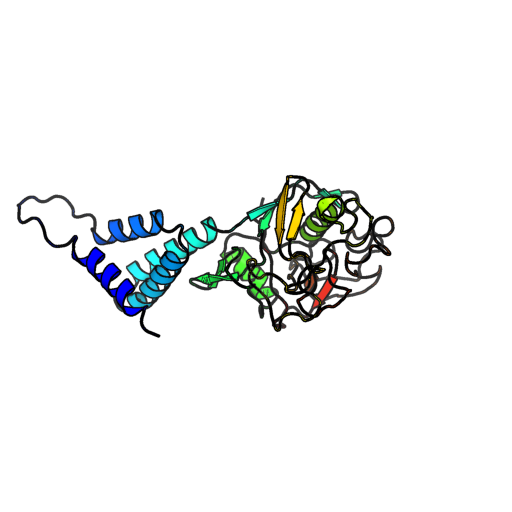SN A 1 207 ? -1.244 -14.284 -10.941 1.00 98.56 207 ASN A N 1
ATOM 1546 C CA . ASN A 1 207 ? -2.474 -15.027 -10.656 1.00 98.56 207 ASN A CA 1
ATOM 1547 C C . ASN A 1 207 ? -3.750 -14.347 -11.201 1.00 98.56 207 ASN A C 1
ATOM 1549 O O . ASN A 1 207 ? -4.851 -14.843 -10.972 1.00 98.56 207 ASN A O 1
ATOM 1553 N N . GLY A 1 208 ? -3.621 -13.225 -11.916 1.00 98.56 208 GLY A N 1
ATOM 1554 C CA . GLY A 1 208 ? -4.734 -12.470 -12.495 1.00 98.56 208 GLY A CA 1
ATOM 1555 C C . GLY A 1 208 ? -5.399 -11.470 -11.546 1.00 98.56 208 GLY A C 1
ATOM 1556 O O . GLY A 1 208 ? -6.261 -10.711 -11.992 1.00 98.56 208 GLY A O 1
ATOM 1557 N N . GLU A 1 209 ? -5.010 -11.426 -10.270 1.00 98.75 209 GLU A N 1
ATOM 1558 C CA . GLU A 1 209 ? -5.514 -10.415 -9.341 1.00 98.75 209 GLU A CA 1
ATOM 1559 C C . GLU A 1 209 ? -4.959 -9.025 -9.660 1.00 98.75 209 GLU A C 1
ATOM 1561 O O . GLU A 1 209 ? -3.903 -8.873 -10.277 1.00 98.75 209 GLU A O 1
ATOM 1566 N N . VAL A 1 210 ? -5.696 -7.994 -9.247 1.00 98.62 210 VAL A N 1
ATOM 1567 C CA . VAL A 1 210 ? -5.391 -6.596 -9.560 1.00 98.62 210 VAL A CA 1
ATOM 1568 C C . VAL A 1 210 ? -5.041 -5.845 -8.287 1.00 98.62 210 VAL A C 1
ATOM 1570 O O . VAL A 1 210 ? -5.826 -5.813 -7.341 1.00 98.62 210 VAL A O 1
ATOM 1573 N N . ILE A 1 211 ? -3.889 -5.184 -8.295 1.00 98.75 211 ILE A N 1
ATOM 1574 C CA . ILE A 1 211 ? -3.433 -4.307 -7.220 1.00 98.75 211 ILE A CA 1
ATOM 1575 C C . ILE A 1 211 ? -3.350 -2.869 -7.734 1.00 98.75 211 ILE A C 1
ATOM 1577 O O . ILE A 1 211 ? -2.946 -2.621 -8.870 1.00 98.75 211 ILE A O 1
ATOM 1581 N N . HIS A 1 212 ? -3.768 -1.917 -6.908 1.00 98.62 212 HIS A N 1
ATOM 1582 C CA . HIS A 1 212 ? -3.788 -0.495 -7.228 1.00 98.62 212 HIS A CA 1
ATOM 1583 C C . HIS A 1 212 ? -2.708 0.262 -6.468 1.00 98.62 212 HIS A C 1
ATOM 1585 O O . HIS A 1 212 ? -2.372 -0.126 -5.356 1.00 98.62 212 HIS A O 1
ATOM 1591 N N . ASP A 1 213 ? -2.233 1.376 -7.025 1.00 98.25 213 ASP A N 1
ATOM 1592 C CA . ASP A 1 213 ? -1.368 2.358 -6.357 1.00 98.25 213 ASP A CA 1
ATOM 1593 C C . ASP A 1 213 ? -0.097 1.746 -5.747 1.00 98.25 213 ASP A C 1
ATOM 1595 O O . ASP A 1 213 ? 0.298 2.062 -4.628 1.00 98.25 213 ASP A O 1
ATOM 1599 N N . VAL A 1 214 ? 0.528 0.815 -6.476 1.00 98.25 214 VAL A N 1
ATOM 1600 C CA . VAL A 1 214 ? 1.906 0.368 -6.191 1.00 98.25 214 VAL A CA 1
ATOM 1601 C C . VAL A 1 214 ? 2.920 1.396 -6.712 1.00 98.25 214 VAL A C 1
ATOM 1603 O O . VAL A 1 214 ? 4.027 1.504 -6.199 1.00 98.25 214 VAL A O 1
ATOM 1606 N N . SER A 1 215 ? 2.526 2.180 -7.718 1.00 96.06 215 SER A N 1
ATOM 1607 C CA . SER A 1 215 ? 3.282 3.313 -8.255 1.00 96.06 215 SER A CA 1
ATOM 1608 C C . SER A 1 215 ? 2.401 4.559 -8.274 1.00 96.06 215 SER A C 1
ATOM 1610 O O . SER A 1 215 ? 1.307 4.502 -8.846 1.00 96.06 215 SER A O 1
ATOM 1612 N N . GLY A 1 216 ? 2.885 5.679 -7.748 1.00 97.19 216 GLY A N 1
ATOM 1613 C CA . GLY A 1 216 ? 2.137 6.930 -7.686 1.00 97.19 216 GLY A CA 1
ATOM 1614 C C . GLY A 1 216 ? 0.954 6.894 -6.711 1.00 97.19 216 GLY A C 1
ATOM 1615 O O . GLY A 1 216 ? 0.781 5.964 -5.930 1.00 97.19 216 GLY A O 1
ATOM 1616 N N . ASN A 1 217 ? 0.098 7.912 -6.801 1.00 98.50 217 ASN A N 1
ATOM 1617 C CA . ASN A 1 217 ? -0.952 8.246 -5.836 1.00 98.50 217 ASN A CA 1
ATOM 1618 C C . ASN A 1 217 ? -0.380 8.683 -4.485 1.00 98.50 217 ASN A C 1
ATOM 1620 O O . ASN A 1 217 ? -0.380 9.875 -4.220 1.00 98.50 217 ASN A O 1
ATOM 1624 N N . ALA A 1 218 ? 0.167 7.783 -3.679 1.00 98.56 218 ALA A N 1
ATOM 1625 C CA . ALA A 1 218 ? 0.826 8.129 -2.424 1.00 98.56 218 ALA A CA 1
ATOM 1626 C C . ALA A 1 218 ? 1.982 7.166 -2.153 1.00 98.56 218 ALA A C 1
ATOM 1628 O O . ALA A 1 218 ? 1.913 5.984 -2.499 1.00 98.56 218 ALA A O 1
ATOM 1629 N N . TYR A 1 219 ? 3.016 7.676 -1.490 1.00 98.69 219 TYR A N 1
ATOM 1630 C CA . TYR A 1 219 ? 4.065 6.840 -0.940 1.00 98.69 219 TYR A CA 1
ATOM 1631 C C . TYR A 1 219 ? 3.487 5.850 0.072 1.00 98.69 219 TYR A C 1
ATOM 1633 O O . TYR A 1 219 ? 2.505 6.127 0.763 1.00 98.69 219 TYR A O 1
ATOM 1641 N N . THR A 1 220 ? 4.131 4.694 0.173 1.00 98.69 220 THR A N 1
ATOM 1642 C CA . THR A 1 220 ? 3.811 3.653 1.152 1.00 98.69 220 THR A CA 1
ATOM 1643 C C . THR A 1 220 ? 4.960 3.514 2.136 1.00 98.69 220 THR A C 1
ATOM 1645 O O . THR A 1 220 ? 6.065 3.206 1.695 1.00 98.69 220 THR A O 1
ATOM 1648 N N . TRP A 1 221 ? 4.702 3.692 3.435 1.00 98.88 221 TRP A N 1
ATOM 1649 C CA . TRP A 1 221 ? 5.622 3.287 4.502 1.00 98.88 221 TRP A CA 1
ATOM 1650 C C . TRP A 1 221 ? 5.942 1.795 4.423 1.00 98.88 221 TRP A C 1
ATOM 1652 O O . TRP A 1 221 ? 5.033 0.974 4.266 1.00 98.88 221 TRP A O 1
ATOM 1662 N N . ILE A 1 222 ? 7.219 1.456 4.575 1.00 98.69 222 ILE A N 1
ATOM 1663 C CA . ILE A 1 222 ? 7.736 0.092 4.491 1.00 98.69 222 ILE A CA 1
ATOM 1664 C C . ILE A 1 222 ? 8.439 -0.281 5.793 1.00 98.69 222 ILE A C 1
ATOM 1666 O O . ILE A 1 222 ? 9.267 0.473 6.296 1.00 98.69 222 ILE A O 1
ATOM 1670 N N . PHE A 1 223 ? 8.130 -1.470 6.309 1.00 98.69 223 PHE A N 1
ATOM 1671 C CA . PHE A 1 223 ? 8.921 -2.103 7.359 1.00 98.69 223 PHE A CA 1
ATOM 1672 C C . PHE A 1 223 ? 10.162 -2.744 6.729 1.00 98.69 223 PHE A C 1
ATOM 1674 O O . PHE A 1 223 ? 10.045 -3.701 5.959 1.00 98.69 223 PHE A O 1
ATOM 1681 N N . ASP A 1 224 ? 11.349 -2.230 7.025 1.00 98.44 224 ASP A N 1
ATOM 1682 C CA . ASP A 1 224 ? 12.571 -2.746 6.418 1.00 98.44 224 ASP A CA 1
ATOM 1683 C C . ASP A 1 224 ? 13.049 -4.044 7.087 1.00 98.44 224 ASP A C 1
ATOM 1685 O O . ASP A 1 224 ? 13.743 -4.033 8.099 1.00 98.44 224 ASP A O 1
ATOM 1689 N N . ASP A 1 225 ? 12.690 -5.183 6.495 1.00 97.25 225 ASP A N 1
ATOM 1690 C CA . ASP A 1 225 ? 13.131 -6.520 6.901 1.00 97.25 225 ASP A CA 1
ATOM 1691 C C . ASP A 1 225 ? 14.373 -7.011 6.134 1.00 97.25 225 ASP A C 1
ATOM 1693 O O . ASP A 1 225 ? 14.726 -8.194 6.212 1.00 97.25 225 ASP A O 1
ATOM 1697 N N . VAL A 1 226 ? 15.024 -6.148 5.352 1.00 95.62 226 VAL A N 1
ATOM 1698 C CA . VAL A 1 226 ? 16.206 -6.496 4.550 1.00 95.62 226 VAL A CA 1
ATOM 1699 C C . VAL A 1 226 ? 17.469 -5.921 5.174 1.00 95.62 226 VAL A C 1
ATOM 1701 O O . VAL A 1 226 ? 18.413 -6.668 5.431 1.00 95.62 226 VAL A O 1
ATOM 1704 N N . GLN A 1 227 ? 17.483 -4.612 5.412 1.00 95.50 227 GLN A N 1
ATOM 1705 C CA . GLN A 1 227 ? 18.625 -3.892 5.982 1.00 95.50 227 GLN A CA 1
ATOM 1706 C C . GLN A 1 227 ? 18.256 -3.070 7.226 1.00 95.50 227 GLN A C 1
ATOM 1708 O O . GLN A 1 227 ? 19.095 -2.338 7.757 1.00 95.50 227 GLN A O 1
ATOM 1713 N N . GLY A 1 228 ? 17.017 -3.201 7.699 1.00 97.38 228 GLY A N 1
ATOM 1714 C CA . GLY A 1 228 ? 16.552 -2.543 8.905 1.00 97.38 228 GLY A CA 1
ATOM 1715 C C . GLY A 1 228 ? 16.888 -3.285 10.196 1.00 97.38 228 GLY A C 1
ATOM 1716 O O . GLY A 1 228 ? 17.319 -4.441 10.209 1.00 97.38 228 GLY A O 1
ATOM 1717 N N . ASP A 1 229 ? 16.691 -2.585 11.305 1.00 97.94 229 ASP A N 1
ATOM 1718 C CA . ASP A 1 229 ? 16.749 -3.125 12.655 1.00 97.94 229 ASP A CA 1
ATOM 1719 C C . ASP A 1 229 ? 15.448 -3.862 13.039 1.00 97.94 229 ASP A C 1
ATOM 1721 O O . ASP A 1 229 ? 14.565 -4.118 12.219 1.00 97.94 229 ASP A O 1
ATOM 1725 N N . ALA A 1 230 ? 15.314 -4.227 14.318 1.00 97.50 230 ALA A N 1
ATOM 1726 C CA . ALA A 1 230 ? 14.123 -4.909 14.827 1.00 97.50 230 ALA A CA 1
ATOM 1727 C C . ALA A 1 230 ? 12.836 -4.071 14.706 1.00 97.50 230 ALA A C 1
ATOM 1729 O O . ALA A 1 230 ? 11.732 -4.622 14.769 1.00 97.50 230 ALA A O 1
ATOM 1730 N N . ASP A 1 231 ? 12.966 -2.756 14.540 1.00 97.88 231 ASP A N 1
ATOM 1731 C CA . ASP A 1 231 ? 11.847 -1.850 14.366 1.00 97.88 231 ASP A CA 1
ATOM 1732 C C . ASP A 1 231 ? 11.490 -1.582 12.904 1.00 97.88 231 ASP A C 1
ATOM 1734 O O . ASP A 1 231 ? 10.427 -0.997 12.660 1.00 97.88 231 ASP A O 1
ATOM 1738 N N . GLY A 1 232 ? 12.283 -2.102 11.964 1.00 98.06 232 GLY A N 1
ATOM 1739 C CA . GLY A 1 232 ? 12.116 -1.903 10.529 1.00 98.06 232 GLY A CA 1
ATOM 1740 C C . GLY A 1 232 ? 12.657 -0.555 10.054 1.00 98.06 232 GLY A C 1
ATOM 1741 O O . GLY A 1 232 ? 12.218 -0.072 9.011 1.00 98.06 232 GLY A O 1
ATOM 1742 N N . ILE A 1 233 ? 13.555 0.058 10.832 1.00 98.56 233 ILE A N 1
ATOM 1743 C CA . ILE A 1 233 ? 14.269 1.297 10.502 1.00 98.56 233 ILE A CA 1
ATOM 1744 C C . ILE A 1 233 ? 15.612 0.917 9.898 1.00 98.56 233 ILE A C 1
ATOM 1746 O O . ILE A 1 233 ? 16.283 0.034 10.429 1.00 98.56 233 ILE A O 1
ATOM 1750 N N . VAL A 1 234 ? 16.031 1.584 8.822 1.00 98.19 234 VAL A N 1
ATOM 1751 C CA . VAL A 1 234 ? 17.313 1.303 8.161 1.00 98.19 234 VAL A CA 1
ATOM 1752 C C . VAL A 1 234 ? 18.455 1.390 9.184 1.00 98.19 234 VAL A C 1
ATOM 1754 O O . VAL A 1 234 ? 18.608 2.404 9.869 1.00 98.19 234 VAL A O 1
ATOM 1757 N N . ALA A 1 235 ? 19.255 0.325 9.298 1.00 97.50 235 ALA A N 1
ATOM 1758 C CA . ALA A 1 235 ? 20.289 0.204 10.331 1.00 97.50 235 ALA A CA 1
ATOM 1759 C C . ALA A 1 235 ? 21.707 0.544 9.840 1.00 97.50 235 ALA A C 1
ATOM 1761 O O . ALA A 1 235 ? 22.634 0.652 10.646 1.00 97.50 235 ALA A O 1
ATOM 1762 N N . GLY A 1 236 ? 21.894 0.647 8.524 1.00 95.62 236 GLY A N 1
ATOM 1763 C CA . GLY A 1 236 ? 23.194 0.859 7.902 1.00 95.62 236 GLY A CA 1
ATOM 1764 C C . GLY A 1 236 ? 23.095 1.135 6.400 1.00 95.62 236 GLY A C 1
ATOM 1765 O O . GLY A 1 236 ? 22.009 1.043 5.821 1.00 95.62 236 GLY A O 1
ATOM 1766 N N . PRO A 1 237 ? 24.238 1.402 5.744 1.00 96.00 237 PRO A N 1
ATOM 1767 C CA . PRO A 1 237 ? 24.304 1.544 4.297 1.00 96.00 237 PRO A CA 1
ATOM 1768 C C . PRO A 1 237 ? 23.809 0.298 3.564 1.00 96.00 237 PRO A C 1
ATOM 1770 O O . PRO A 1 237 ? 24.065 -0.823 4.011 1.00 96.00 237 PRO A O 1
ATOM 1773 N N . PHE A 1 238 ? 23.191 0.474 2.394 1.00 94.38 238 PHE A N 1
ATOM 1774 C CA . PHE A 1 238 ? 22.716 -0.652 1.592 1.00 94.38 238 PHE A CA 1
ATOM 1775 C C . PHE A 1 238 ? 23.887 -1.525 1.102 1.00 94.38 238 PHE A C 1
ATOM 1777 O O . PHE A 1 238 ? 24.741 -1.041 0.346 1.00 94.38 238 PHE A O 1
ATOM 1784 N N . PRO A 1 239 ? 23.932 -2.822 1.466 1.00 92.00 239 PRO A N 1
ATOM 1785 C CA . PRO A 1 239 ? 24.941 -3.745 0.956 1.00 92.00 239 PRO A CA 1
ATOM 1786 C C . PRO A 1 239 ? 24.865 -3.907 -0.566 1.00 92.00 239 PRO A C 1
ATOM 1788 O O . PRO A 1 239 ? 23.781 -3.882 -1.146 1.00 92.00 239 PRO A O 1
ATOM 1791 N N . PHE A 1 240 ? 26.007 -4.166 -1.214 1.00 88.31 240 PHE A N 1
ATOM 1792 C CA . PHE A 1 240 ? 26.075 -4.393 -2.667 1.00 88.31 240 PHE A CA 1
ATOM 1793 C C . PHE A 1 240 ? 25.182 -5.552 -3.143 1.00 88.31 240 PHE A C 1
ATOM 1795 O O . PHE A 1 240 ? 24.651 -5.511 -4.244 1.00 88.31 240 PHE A O 1
ATOM 1802 N N . ASN A 1 241 ? 25.002 -6.567 -2.301 1.00 87.81 241 ASN A N 1
ATOM 1803 C CA . ASN A 1 241 ? 24.173 -7.744 -2.553 1.00 87.81 241 ASN A CA 1
ATOM 1804 C C . ASN A 1 241 ? 22.782 -7.661 -1.897 1.00 87.81 241 ASN A C 1
ATOM 1806 O O . ASN A 1 241 ? 22.120 -8.687 -1.755 1.00 87.81 241 ASN A O 1
ATOM 1810 N N . SER A 1 242 ? 22.352 -6.485 -1.423 1.00 91.06 242 SER A N 1
ATOM 1811 C CA . SER A 1 242 ? 20.990 -6.335 -0.903 1.00 91.06 242 SER A CA 1
ATOM 1812 C C . SER A 1 242 ? 19.993 -6.480 -2.050 1.00 91.06 242 SER A C 1
ATOM 1814 O O . SER A 1 242 ? 20.182 -5.806 -3.055 1.00 91.06 242 SER A O 1
ATOM 1816 N N . PRO A 1 243 ? 18.890 -7.237 -1.921 1.00 90.38 243 PRO A N 1
ATOM 1817 C CA . PRO A 1 243 ? 17.835 -7.276 -2.943 1.00 90.38 243 PRO A CA 1
ATOM 1818 C C . PRO A 1 243 ? 17.188 -5.896 -3.197 1.00 90.38 243 PRO A C 1
ATOM 1820 O O . PRO A 1 243 ? 16.526 -5.673 -4.214 1.00 90.38 243 PRO A O 1
ATOM 1823 N N . THR A 1 244 ? 17.389 -4.939 -2.287 1.00 91.12 244 THR A N 1
ATOM 1824 C CA . THR A 1 244 ? 16.997 -3.536 -2.451 1.00 91.12 244 THR A CA 1
ATOM 1825 C C . THR A 1 244 ? 17.850 -2.800 -3.489 1.00 91.12 244 THR A C 1
ATOM 1827 O O . THR A 1 244 ? 17.356 -1.867 -4.114 1.00 91.12 244 THR A O 1
ATOM 1830 N N . VAL A 1 245 ? 19.098 -3.229 -3.699 1.00 87.69 245 VAL A N 1
ATOM 1831 C CA . VAL A 1 245 ? 20.090 -2.594 -4.587 1.00 87.69 245 VAL A CA 1
ATOM 1832 C C . VAL A 1 245 ? 20.482 -3.482 -5.762 1.00 87.69 245 VAL A C 1
ATOM 1834 O O . VAL A 1 245 ? 20.669 -2.974 -6.866 1.00 87.69 245 VAL A O 1
ATOM 1837 N N . ASP A 1 246 ? 20.628 -4.788 -5.530 1.00 75.56 246 ASP A N 1
ATOM 1838 C CA . ASP A 1 246 ? 21.033 -5.804 -6.497 1.00 75.56 246 ASP A CA 1
ATOM 1839 C C . ASP A 1 246 ? 19.919 -6.018 -7.518 1.00 75.56 246 ASP A C 1
ATOM 1841 O O . ASP A 1 246 ? 19.013 -6.847 -7.412 1.00 75.56 246 ASP A O 1
ATOM 1845 N N . ARG A 1 247 ? 19.963 -5.102 -8.469 1.00 65.31 247 ARG A N 1
ATOM 1846 C CA . ARG A 1 247 ? 18.972 -4.818 -9.492 1.00 65.31 247 ARG A CA 1
ATOM 1847 C C . ARG A 1 247 ? 19.670 -4.784 -10.860 1.00 65.31 247 ARG A C 1
ATOM 1849 O O . ARG A 1 247 ? 19.122 -4.346 -11.865 1.00 65.31 247 ARG A O 1
ATOM 1856 N N . ILE A 1 248 ? 20.921 -5.241 -10.912 1.00 50.66 248 ILE A N 1
ATOM 1857 C CA . ILE A 1 248 ? 21.886 -4.893 -11.957 1.00 50.66 248 ILE A CA 1
ATOM 1858 C C . ILE A 1 248 ? 21.534 -5.473 -13.339 1.00 50.66 248 ILE A C 1
ATOM 1860 O O . ILE A 1 248 ? 21.898 -4.871 -14.346 1.00 50.66 248 ILE A O 1
ATOM 1864 N N . ASP A 1 249 ? 20.716 -6.531 -13.396 1.00 50.88 249 ASP A N 1
ATOM 1865 C CA . ASP A 1 249 ? 20.346 -7.196 -14.657 1.00 50.88 249 ASP A CA 1
ATOM 1866 C C . ASP A 1 249 ? 18.872 -7.010 -15.081 1.00 50.88 249 ASP A C 1
ATOM 1868 O O . ASP A 1 249 ? 18.514 -7.289 -16.225 1.00 50.88 249 ASP A O 1
ATOM 1872 N N . GLU A 1 250 ? 18.001 -6.507 -14.200 1.00 52.81 250 GLU A N 1
ATOM 1873 C CA . GLU A 1 250 ? 16.547 -6.407 -14.449 1.00 52.81 250 GLU A CA 1
ATOM 1874 C C . GLU A 1 250 ? 16.053 -4.947 -14.660 1.00 52.81 250 GLU A C 1
ATOM 1876 O O . GLU A 1 250 ? 14.912 -4.744 -15.081 1.00 52.81 250 GLU A O 1
ATOM 1881 N N . TRP A 1 251 ? 16.883 -3.920 -14.403 1.00 54.44 251 TRP A N 1
ATOM 1882 C CA . TRP A 1 251 ? 16.354 -2.607 -13.992 1.00 54.44 251 TRP A CA 1
ATOM 1883 C C . TRP A 1 251 ? 16.755 -1.375 -14.791 1.00 54.44 251 TRP A C 1
ATOM 1885 O O . TRP A 1 251 ? 15.946 -0.459 -14.931 1.00 54.44 251 TRP A O 1
ATOM 1895 N N . LEU A 1 252 ? 17.992 -1.288 -15.270 1.00 47.53 252 LEU A N 1
ATOM 1896 C CA . LEU A 1 252 ? 18.663 0.017 -15.248 1.00 47.53 252 LEU A CA 1
ATOM 1897 C C . LEU A 1 252 ? 18.109 1.119 -16.168 1.00 47.53 252 LEU A C 1
ATOM 1899 O O . LEU A 1 252 ? 18.477 2.267 -15.964 1.00 47.53 252 LEU A O 1
ATOM 1903 N N . TYR A 1 253 ? 17.198 0.840 -17.110 1.00 50.09 253 TYR A N 1
ATOM 1904 C CA . TYR A 1 253 ? 16.591 1.885 -17.956 1.00 50.09 253 TYR A CA 1
ATOM 1905 C C . TYR A 1 253 ? 15.149 1.599 -18.406 1.00 50.09 253 TYR A C 1
ATOM 1907 O O . TYR A 1 253 ? 14.695 2.122 -19.432 1.00 50.09 253 TYR A O 1
ATOM 1915 N N . LEU A 1 254 ? 14.395 0.773 -17.672 1.00 62.81 254 LEU A N 1
ATOM 1916 C CA . LEU A 1 254 ? 12.999 0.513 -18.030 1.00 62.81 254 LEU A CA 1
ATOM 1917 C C . LEU A 1 254 ? 12.138 1.702 -17.600 1.00 62.81 254 LEU A C 1
ATOM 1919 O O . LEU A 1 254 ? 11.736 1.849 -16.449 1.00 62.81 254 LEU A O 1
ATOM 1923 N N . SER A 1 255 ? 11.881 2.573 -18.573 1.00 73.94 255 SER A N 1
ATOM 1924 C CA . SER A 1 255 ? 11.021 3.743 -18.444 1.00 73.94 255 SER A CA 1
ATOM 1925 C C . SER A 1 255 ? 9.765 3.450 -17.604 1.00 73.94 255 SER A C 1
ATOM 1927 O O . SER A 1 255 ? 8.944 2.612 -17.976 1.00 73.94 255 SER A O 1
ATOM 1929 N N . GLY A 1 256 ? 9.602 4.167 -16.489 1.00 86.12 256 GLY A N 1
ATOM 1930 C CA . GLY A 1 256 ? 8.428 4.093 -15.610 1.00 86.12 256 GLY A CA 1
ATOM 1931 C C . GLY A 1 256 ? 8.467 3.046 -14.488 1.00 86.12 256 GLY A C 1
ATOM 1932 O O . GLY A 1 256 ? 7.481 2.911 -13.767 1.00 86.12 256 GLY A O 1
ATOM 1933 N N . ALA A 1 257 ? 9.571 2.313 -14.310 1.00 89.38 257 ALA A N 1
ATOM 1934 C CA . ALA A 1 257 ? 9.735 1.367 -13.198 1.00 89.38 257 ALA A CA 1
ATOM 1935 C C . ALA A 1 257 ? 10.057 2.047 -11.845 1.00 89.38 257 ALA A C 1
ATOM 1937 O O . ALA A 1 257 ? 9.743 1.486 -10.791 1.00 89.38 257 ALA A O 1
ATOM 1938 N N . GLY A 1 258 ? 10.587 3.274 -11.888 1.00 88.56 258 GLY A N 1
ATOM 1939 C CA . GLY A 1 258 ? 11.007 4.073 -10.733 1.00 88.56 258 GLY A CA 1
ATOM 1940 C C . GLY A 1 258 ? 12.485 3.898 -10.381 1.00 88.56 258 GLY A C 1
ATOM 1941 O O . GLY A 1 258 ? 13.118 2.947 -10.838 1.00 88.56 258 GLY A O 1
ATOM 1942 N N . ASP A 1 259 ? 13.016 4.810 -9.565 1.00 85.50 259 ASP A N 1
ATOM 1943 C CA . ASP A 1 259 ? 14.438 4.843 -9.191 1.00 85.50 259 ASP A CA 1
ATOM 1944 C C . ASP A 1 259 ? 14.673 4.273 -7.781 1.00 85.50 259 ASP A C 1
ATOM 1946 O O . ASP A 1 259 ? 13.859 4.446 -6.876 1.00 85.50 259 ASP A O 1
ATOM 1950 N N . GLY A 1 260 ? 15.801 3.597 -7.568 1.00 84.62 260 GLY A N 1
ATOM 1951 C CA . GLY A 1 260 ? 16.188 3.045 -6.265 1.00 84.62 260 GLY A CA 1
ATOM 1952 C C . GLY A 1 260 ? 17.534 3.580 -5.769 1.00 84.62 260 GLY A C 1
ATOM 1953 O O . GLY A 1 260 ? 18.226 4.270 -6.521 1.00 84.62 260 GLY A O 1
ATOM 1954 N N . PRO A 1 261 ? 17.914 3.259 -4.521 1.00 88.94 261 PRO A N 1
ATOM 1955 C CA . PRO A 1 261 ? 19.218 3.605 -3.976 1.00 88.94 261 PRO A CA 1
ATOM 1956 C C . PRO A 1 261 ? 20.333 2.812 -4.664 1.00 88.94 261 PRO A C 1
ATOM 1958 O O . PRO A 1 261 ? 20.132 1.701 -5.162 1.00 88.94 261 PRO A O 1
ATOM 1961 N N . SER A 1 262 ? 21.535 3.376 -4.636 1.00 88.44 262 SER A N 1
ATOM 1962 C CA . SER A 1 262 ? 22.771 2.699 -5.028 1.00 88.44 262 SER A CA 1
ATOM 1963 C C . SER A 1 262 ? 23.392 1.930 -3.858 1.00 88.44 262 SER A C 1
ATOM 1965 O O . SER A 1 262 ? 23.166 2.245 -2.689 1.00 88.44 262 SER A O 1
ATOM 1967 N N . ALA A 1 263 ? 24.251 0.952 -4.165 1.00 90.69 263 ALA A N 1
ATOM 1968 C CA . ALA A 1 263 ? 25.071 0.285 -3.153 1.00 90.69 263 ALA A CA 1
ATOM 1969 C C . ALA A 1 263 ? 25.892 1.314 -2.364 1.00 90.69 263 ALA A C 1
ATOM 1971 O O . ALA A 1 263 ? 26.570 2.155 -2.958 1.00 90.69 263 ALA A O 1
ATOM 1972 N N . GLY A 1 264 ? 25.862 1.218 -1.036 1.00 93.50 264 GLY A N 1
ATOM 1973 C CA . GLY A 1 264 ? 26.571 2.128 -0.140 1.00 93.50 264 GLY A CA 1
ATOM 1974 C C . GLY A 1 264 ? 25.872 3.462 0.128 1.00 93.50 264 GLY A C 1
ATOM 1975 O O . GLY A 1 264 ? 26.401 4.231 0.928 1.00 93.50 264 GLY A O 1
ATOM 1976 N N . GLU A 1 265 ? 24.709 3.746 -0.475 1.00 94.19 265 GLU A N 1
ATOM 1977 C CA . GLU A 1 265 ? 23.839 4.806 0.050 1.00 94.19 265 GLU A CA 1
ATOM 1978 C C . GLU A 1 265 ? 23.428 4.469 1.486 1.00 94.19 265 GLU A C 1
ATOM 1980 O O . GLU A 1 265 ? 23.257 3.301 1.832 1.00 94.19 265 GLU A O 1
ATOM 1985 N N . ASP A 1 266 ? 23.304 5.492 2.326 1.00 95.88 266 ASP A N 1
ATOM 1986 C CA . ASP A 1 266 ? 23.077 5.332 3.757 1.00 95.88 266 ASP A CA 1
ATOM 1987 C C . ASP A 1 266 ? 21.863 6.148 4.192 1.00 95.88 266 ASP A C 1
ATOM 1989 O O . ASP A 1 266 ? 21.905 7.379 4.204 1.00 95.88 266 ASP A O 1
ATOM 1993 N N . TYR A 1 267 ? 20.784 5.436 4.517 1.00 96.69 267 TYR A N 1
ATOM 1994 C CA . TYR A 1 267 ? 19.534 5.993 5.039 1.00 96.69 267 TYR A CA 1
ATOM 1995 C C . TYR A 1 267 ? 19.354 5.661 6.532 1.00 96.69 267 TYR A C 1
ATOM 1997 O O . TYR A 1 267 ? 18.232 5.617 7.029 1.00 96.69 267 TYR A O 1
ATOM 2005 N N . SER A 1 268 ? 20.444 5.367 7.251 1.00 97.75 268 SER A N 1
ATOM 2006 C CA . SER A 1 268 ? 20.384 4.932 8.651 1.00 97.75 268 SER A CA 1
ATOM 2007 C C . SER A 1 268 ? 19.576 5.881 9.536 1.00 97.75 268 SER A C 1
ATOM 2009 O O . SER A 1 268 ? 19.813 7.089 9.552 1.00 97.75 268 SER A O 1
ATOM 2011 N N . GLY A 1 269 ? 18.666 5.318 10.333 1.00 97.94 269 GLY A N 1
ATOM 2012 C CA . GLY A 1 269 ? 17.788 6.071 11.235 1.00 97.94 269 GLY A CA 1
ATOM 2013 C C . GLY A 1 269 ? 16.481 6.563 10.601 1.00 97.94 269 GLY A C 1
ATOM 2014 O O . GLY A 1 269 ? 15.647 7.129 11.306 1.00 97.94 269 GLY A O 1
ATOM 2015 N N . GLU A 1 270 ? 16.271 6.321 9.308 1.00 98.31 270 GLU A N 1
ATOM 2016 C CA . GLU A 1 270 ? 15.030 6.640 8.602 1.00 98.31 270 GLU A CA 1
ATOM 2017 C C . GLU A 1 270 ? 14.220 5.378 8.264 1.00 98.31 270 GLU A C 1
ATOM 2019 O O . GLU A 1 270 ? 14.740 4.258 8.218 1.00 98.31 270 GLU A O 1
ATOM 2024 N N . ALA A 1 271 ? 12.921 5.559 8.014 1.00 98.50 271 ALA A N 1
ATOM 2025 C CA . ALA A 1 271 ? 12.064 4.508 7.473 1.00 98.50 271 ALA A CA 1
ATOM 2026 C C . ALA A 1 271 ? 11.965 4.622 5.949 1.00 98.50 271 ALA A C 1
ATOM 2028 O O . ALA A 1 271 ? 12.062 5.705 5.367 1.00 98.50 271 ALA A O 1
ATOM 2029 N N . LEU A 1 272 ? 11.731 3.488 5.297 1.00 98.62 272 LEU A N 1
ATOM 2030 C CA . LEU A 1 272 ? 11.609 3.413 3.848 1.00 98.62 272 LEU A CA 1
ATOM 2031 C C . LEU A 1 272 ? 10.210 3.823 3.371 1.00 98.62 272 LEU A C 1
ATOM 2033 O O . LEU A 1 272 ? 9.194 3.469 3.976 1.00 98.62 272 LEU A O 1
ATOM 2037 N N . ILE A 1 273 ? 10.159 4.514 2.229 1.00 98.62 273 ILE A N 1
ATOM 2038 C CA . ILE A 1 273 ? 8.928 4.836 1.503 1.00 98.62 273 ILE A CA 1
ATOM 2039 C C . ILE A 1 273 ? 9.024 4.435 0.032 1.00 98.62 273 ILE A C 1
ATOM 2041 O O . ILE A 1 273 ? 10.014 4.718 -0.647 1.00 98.62 273 ILE A O 1
ATOM 2045 N N . ARG A 1 274 ? 7.969 3.801 -0.491 1.00 97.81 274 ARG A N 1
ATOM 2046 C CA . ARG A 1 274 ? 7.934 3.282 -1.869 1.00 97.81 274 ARG A CA 1
ATOM 2047 C C . ARG A 1 274 ? 6.815 3.835 -2.737 1.00 97.81 274 ARG A C 1
ATOM 2049 O O . ARG A 1 274 ? 5.778 4.256 -2.230 1.00 97.81 274 ARG A O 1
ATOM 2056 N N . GLY A 1 275 ? 7.018 3.771 -4.053 1.00 97.00 275 GLY A N 1
ATOM 2057 C CA . GLY A 1 275 ? 5.976 3.933 -5.075 1.00 97.00 275 GLY A CA 1
ATOM 2058 C C . GLY A 1 275 ? 5.903 5.323 -5.708 1.00 97.00 275 GLY A C 1
ATOM 2059 O O . GLY A 1 275 ? 5.599 5.450 -6.899 1.00 97.00 275 GLY A O 1
ATOM 2060 N N . GLY A 1 276 ? 6.220 6.368 -4.944 1.00 97.62 276 GLY A N 1
ATOM 2061 C CA . GLY A 1 276 ? 5.995 7.758 -5.346 1.00 97.62 276 GLY A CA 1
ATOM 2062 C C . GLY A 1 276 ? 4.555 8.202 -5.096 1.00 97.62 276 GLY A C 1
ATOM 2063 O O . GLY A 1 276 ? 3.685 7.406 -4.762 1.00 97.62 276 GLY A O 1
ATOM 2064 N N . HIS A 1 277 ? 4.291 9.487 -5.293 1.00 97.81 277 HIS A N 1
ATOM 2065 C CA . HIS A 1 277 ? 2.981 10.104 -5.079 1.00 97.81 277 HIS A CA 1
ATOM 2066 C C . HIS A 1 277 ? 2.502 10.862 -6.321 1.00 97.81 277 HIS A C 1
ATOM 2068 O O . HIS A 1 277 ? 3.188 10.892 -7.345 1.00 97.81 277 HIS A O 1
ATOM 2074 N N . TRP A 1 278 ? 1.328 11.499 -6.223 1.00 97.62 278 TRP A N 1
ATOM 2075 C CA . TRP A 1 278 ? 0.668 12.217 -7.324 1.00 97.62 278 TRP A CA 1
ATOM 2076 C C . TRP A 1 278 ? 1.521 13.288 -8.022 1.00 97.62 278 TRP A C 1
ATOM 2078 O O . TRP A 1 278 ? 1.154 13.690 -9.124 1.00 97.62 278 TRP A O 1
ATOM 2088 N N . PHE A 1 279 ? 2.637 13.729 -7.429 1.00 96.50 279 PHE A N 1
ATOM 2089 C CA . PHE A 1 279 ? 3.522 14.769 -7.968 1.00 96.50 279 PHE A CA 1
ATOM 2090 C C . PHE A 1 279 ? 4.985 14.321 -8.144 1.00 96.50 279 PHE A C 1
ATOM 2092 O O . PHE A 1 279 ? 5.863 15.147 -8.376 1.00 96.50 279 PHE A O 1
ATOM 2099 N N . SER A 1 280 ? 5.288 13.023 -8.054 1.00 95.44 280 SER A N 1
ATOM 2100 C CA . SER A 1 280 ? 6.676 12.551 -8.189 1.00 95.44 280 SER A CA 1
ATOM 2101 C C . SER A 1 280 ? 7.248 12.683 -9.607 1.00 95.44 280 SER A C 1
ATOM 2103 O O . SER A 1 280 ? 8.456 12.581 -9.791 1.00 95.44 280 SER A O 1
ATOM 2105 N N . GLY A 1 281 ? 6.421 12.916 -10.626 1.00 94.19 281 GLY A N 1
ATOM 2106 C CA . GLY A 1 281 ? 6.867 12.929 -12.015 1.00 94.19 281 GLY A CA 1
ATOM 2107 C C . GLY A 1 281 ? 7.370 11.556 -12.463 1.00 94.19 281 GLY A C 1
ATOM 2108 O O . GLY A 1 281 ? 6.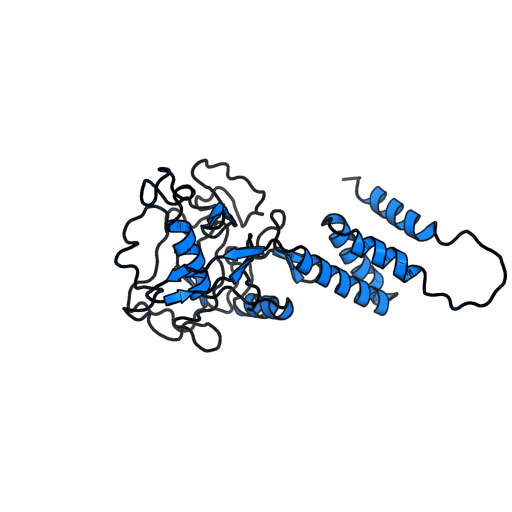921 10.518 -11.973 1.00 94.19 281 GLY A O 1
ATOM 2109 N N . ASP A 1 282 ? 8.300 11.544 -13.416 1.00 90.50 282 ASP A N 1
ATOM 2110 C CA . ASP A 1 282 ? 8.725 10.317 -14.101 1.00 90.50 282 ASP A CA 1
ATOM 2111 C C . ASP A 1 282 ? 9.458 9.305 -13.204 1.00 90.50 282 ASP A C 1
ATOM 2113 O O . ASP A 1 282 ? 9.569 8.145 -13.603 1.00 90.50 282 ASP A O 1
ATOM 2117 N N . VAL A 1 283 ? 9.899 9.708 -12.005 1.00 91.12 283 VAL A N 1
ATOM 2118 C CA . VAL A 1 283 ? 10.575 8.822 -11.037 1.00 91.12 283 VAL A CA 1
ATOM 2119 C C . VAL A 1 283 ? 9.602 7.923 -10.269 1.00 91.12 283 VAL A C 1
ATOM 2121 O O . VAL A 1 283 ? 10.038 6.965 -9.644 1.00 91.12 283 VAL A O 1
ATOM 2124 N N . ALA A 1 284 ? 8.288 8.191 -10.307 1.00 94.62 284 ALA A N 1
ATOM 2125 C CA . ALA A 1 284 ? 7.303 7.296 -9.698 1.00 94.62 284 ALA A CA 1
ATOM 2126 C C . ALA A 1 284 ? 7.396 5.895 -10.313 1.00 94.62 284 ALA A C 1
ATOM 2128 O O . ALA A 1 284 ? 7.636 5.745 -11.508 1.00 94.62 284 ALA A O 1
ATOM 2129 N N . GLY A 1 285 ? 7.132 4.849 -9.546 1.00 94.88 285 GLY A N 1
ATOM 2130 C CA . GLY A 1 285 ? 7.247 3.502 -10.087 1.00 94.88 285 GLY A CA 1
ATOM 2131 C C . GLY A 1 285 ? 7.164 2.444 -9.013 1.00 94.88 285 GLY A C 1
ATOM 2132 O O . GLY A 1 285 ? 7.352 2.734 -7.837 1.00 94.88 285 GLY A O 1
ATOM 2133 N N . VAL A 1 286 ? 6.869 1.212 -9.422 1.00 95.19 286 VAL A N 1
ATOM 2134 C CA . VAL A 1 286 ? 6.668 0.087 -8.491 1.00 95.19 286 VAL A CA 1
ATOM 2135 C C . VAL A 1 286 ? 7.909 -0.229 -7.663 1.00 95.19 286 VAL A C 1
ATOM 2137 O O . VAL A 1 286 ? 7.812 -0.881 -6.626 1.00 95.19 286 VAL A O 1
ATOM 2140 N N . PHE A 1 287 ? 9.064 0.258 -8.103 1.00 93.56 287 PHE A N 1
ATOM 2141 C CA . PHE A 1 287 ? 10.310 0.107 -7.389 1.00 93.56 287 PHE A CA 1
ATOM 2142 C C . PHE A 1 287 ? 10.944 1.408 -6.900 1.00 93.56 287 PHE A C 1
ATOM 2144 O O . PHE A 1 287 ? 12.044 1.357 -6.339 1.00 93.56 287 PHE A O 1
ATOM 2151 N N . HIS A 1 288 ? 10.264 2.541 -7.106 1.00 94.62 288 HIS A N 1
ATOM 2152 C CA . HIS A 1 288 ? 10.726 3.827 -6.604 1.00 94.62 288 HIS A CA 1
ATOM 2153 C C . HIS A 1 288 ? 10.887 3.755 -5.088 1.00 94.62 288 HIS A C 1
ATOM 2155 O O . HIS A 1 288 ? 9.921 3.399 -4.406 1.00 94.62 288 HIS A O 1
ATOM 2161 N N . LEU A 1 289 ? 12.075 4.070 -4.576 1.00 95.50 289 LEU A N 1
ATOM 2162 C CA . LEU A 1 289 ? 12.413 3.972 -3.158 1.00 95.50 289 LEU A CA 1
ATOM 2163 C C . LEU A 1 289 ? 13.119 5.244 -2.682 1.00 95.50 289 LEU A C 1
ATOM 2165 O O . LEU A 1 289 ? 14.054 5.738 -3.313 1.00 95.50 289 LEU A O 1
ATOM 2169 N N . ARG A 1 290 ? 12.677 5.751 -1.535 1.00 95.62 290 ARG A N 1
ATOM 2170 C CA . ARG A 1 290 ? 13.324 6.814 -0.760 1.00 95.62 290 ARG A CA 1
ATOM 2171 C C . ARG A 1 290 ? 13.269 6.454 0.723 1.00 95.62 290 ARG A C 1
ATOM 2173 O O . ARG A 1 290 ? 12.614 5.482 1.100 1.00 95.62 290 ARG A O 1
ATOM 2180 N N . ALA A 1 291 ? 13.934 7.250 1.544 1.00 96.94 291 ALA A N 1
ATOM 2181 C CA . ALA A 1 291 ? 13.773 7.224 2.986 1.00 96.94 291 ALA A CA 1
ATOM 2182 C C . ALA A 1 291 ? 13.174 8.534 3.491 1.00 96.94 291 ALA A C 1
ATOM 2184 O O . ALA A 1 291 ? 13.140 9.540 2.772 1.00 96.94 291 ALA A O 1
ATOM 2185 N N . HIS A 1 292 ? 12.612 8.468 4.692 1.00 98.25 292 HIS A N 1
ATOM 2186 C CA . HIS A 1 292 ? 11.971 9.591 5.340 1.00 98.25 292 HIS A CA 1
ATOM 2187 C C . HIS A 1 292 ? 12.006 9.444 6.864 1.00 98.25 292 HIS A C 1
ATOM 2189 O O . HIS A 1 292 ? 11.930 8.338 7.409 1.00 98.25 292 HIS A O 1
ATOM 2195 N N . GLU A 1 293 ? 12.077 10.580 7.553 1.00 98.38 293 GLU A N 1
ATOM 2196 C CA . GLU A 1 293 ? 12.069 10.670 9.012 1.00 98.38 293 GLU A CA 1
ATOM 2197 C C . GLU A 1 293 ? 10.835 9.967 9.616 1.00 98.38 293 GLU A C 1
ATOM 2199 O O . GLU A 1 293 ? 9.698 10.229 9.210 1.00 98.38 293 GLU A O 1
ATOM 2204 N N . VAL A 1 294 ? 11.060 9.099 10.610 1.00 98.12 294 VAL A N 1
ATOM 2205 C CA . VAL A 1 294 ? 10.047 8.181 11.177 1.00 98.12 294 VAL A CA 1
ATOM 2206 C C . VAL A 1 294 ? 8.882 8.881 11.885 1.00 98.12 294 VAL A C 1
ATOM 2208 O O . VAL A 1 294 ? 7.747 8.400 11.845 1.00 98.12 294 VAL A O 1
ATOM 2211 N N . ASP A 1 295 ? 9.152 10.029 12.508 1.00 97.94 295 ASP A N 1
ATOM 2212 C CA . ASP A 1 295 ? 8.163 10.825 13.247 1.00 97.94 295 ASP A CA 1
ATOM 2213 C C . ASP A 1 295 ? 7.449 11.847 12.356 1.00 97.94 295 ASP A C 1
ATOM 2215 O O . ASP A 1 295 ? 6.453 12.457 12.758 1.00 97.94 295 ASP A O 1
ATOM 2219 N N . ARG A 1 296 ? 7.968 12.069 11.146 1.00 97.38 296 ARG A N 1
ATOM 2220 C CA . ARG A 1 296 ? 7.496 13.129 10.269 1.00 97.38 296 ARG A CA 1
ATOM 2221 C C . ARG A 1 296 ? 6.280 12.669 9.480 1.00 97.38 296 ARG A C 1
ATOM 2223 O O . ARG A 1 296 ? 6.182 11.538 9.011 1.00 97.38 296 ARG A O 1
ATOM 2230 N N . VAL A 1 297 ? 5.340 13.593 9.345 1.00 97.94 297 VAL A N 1
ATOM 2231 C CA . VAL A 1 297 ? 4.019 13.353 8.786 1.00 97.94 297 VAL A CA 1
ATOM 2232 C C . VAL A 1 297 ? 3.846 14.206 7.538 1.00 97.94 297 VAL A C 1
ATOM 2234 O O . VAL A 1 297 ? 3.875 15.428 7.636 1.00 97.94 297 VAL A O 1
ATOM 2237 N N . GLU A 1 298 ? 3.623 13.568 6.389 1.00 98.19 298 GLU A N 1
ATOM 2238 C CA . GLU A 1 298 ? 3.485 14.253 5.098 1.00 98.19 298 GLU A CA 1
ATOM 2239 C C . GLU A 1 298 ? 2.177 13.872 4.385 1.00 98.19 298 GLU A C 1
ATOM 2241 O O . GLU A 1 298 ? 1.712 12.731 4.505 1.00 98.19 298 GLU A O 1
ATOM 2246 N N . PRO A 1 299 ? 1.539 14.803 3.650 1.00 98.00 299 PRO A N 1
ATOM 2247 C CA . PRO A 1 299 ? 0.267 14.554 2.967 1.00 98.00 299 PRO A CA 1
ATOM 2248 C C . PRO A 1 299 ? 0.372 13.513 1.849 1.00 98.00 299 PRO A C 1
ATOM 2250 O O . PRO A 1 299 ? -0.649 12.961 1.432 1.00 98.00 299 PRO A O 1
ATOM 2253 N N . GLU A 1 300 ? 1.577 13.230 1.364 1.00 98.25 300 GLU A N 1
ATOM 2254 C CA . GLU A 1 300 ? 1.849 12.252 0.319 1.00 98.25 300 GLU A CA 1
ATOM 2255 C C . GLU A 1 300 ? 2.244 10.864 0.812 1.00 98.25 300 GLU A C 1
ATOM 2257 O O . GLU A 1 300 ? 2.354 9.961 -0.019 1.00 98.25 300 GLU A O 1
ATOM 2262 N N . ILE A 1 301 ? 2.438 10.666 2.119 1.00 98.75 301 ILE A N 1
ATOM 2263 C CA . ILE A 1 301 ? 2.879 9.382 2.672 1.00 98.75 301 ILE A CA 1
ATOM 2264 C C . ILE A 1 301 ? 1.732 8.717 3.427 1.00 98.75 301 ILE A C 1
ATOM 2266 O O . ILE A 1 301 ? 1.212 9.258 4.402 1.00 98.75 301 ILE A O 1
ATOM 2270 N N . GLY A 1 302 ? 1.342 7.537 2.950 1.00 98.69 302 GLY A N 1
ATOM 2271 C CA . GLY A 1 302 ? 0.404 6.626 3.593 1.00 98.69 302 GLY A CA 1
ATOM 2272 C C . GLY A 1 302 ? 1.032 5.248 3.781 1.00 98.69 302 GLY A C 1
ATOM 2273 O O . GLY A 1 302 ? 2.245 5.112 3.933 1.00 98.69 302 GLY A O 1
ATOM 2274 N N . PHE A 1 303 ? 0.213 4.198 3.785 1.00 98.81 303 PHE A N 1
ATOM 2275 C CA . PHE A 1 303 ? 0.696 2.849 4.067 1.00 98.81 303 PHE A CA 1
ATOM 2276 C C . PHE A 1 303 ? -0.167 1.753 3.437 1.00 98.81 303 PHE A C 1
ATOM 2278 O O . PHE A 1 303 ? -1.324 1.947 3.051 1.00 98.81 303 PHE A O 1
ATOM 2285 N N . ARG A 1 304 ? 0.421 0.562 3.350 1.00 98.81 304 ARG A N 1
ATOM 2286 C CA . ARG A 1 304 ? -0.207 -0.674 2.889 1.00 98.81 304 ARG A CA 1
ATOM 2287 C C . ARG A 1 304 ? 0.112 -1.762 3.894 1.00 98.81 304 ARG A C 1
ATOM 2289 O O . ARG A 1 304 ? 1.206 -1.791 4.451 1.00 98.81 304 ARG A O 1
ATOM 2296 N N . VAL A 1 305 ? -0.841 -2.659 4.089 1.00 98.75 305 VAL A N 1
ATOM 2297 C CA . VAL A 1 305 ? -0.724 -3.740 5.062 1.00 98.75 305 VAL A CA 1
ATOM 2298 C C . VAL A 1 305 ? -0.844 -5.107 4.420 1.00 98.75 305 VAL A C 1
ATOM 2300 O O . VAL A 1 305 ? -1.428 -5.267 3.341 1.00 98.75 305 VAL A O 1
ATOM 2303 N N . THR A 1 306 ? -0.300 -6.090 5.121 1.00 98.56 306 THR A N 1
ATOM 2304 C CA . THR A 1 306 ? -0.406 -7.511 4.826 1.00 98.56 306 THR A CA 1
ATOM 2305 C C . THR A 1 306 ? -1.111 -8.247 5.956 1.00 98.56 306 THR A C 1
ATOM 2307 O O . THR A 1 306 ? -1.185 -7.774 7.093 1.00 98.56 306 THR A O 1
ATOM 2310 N N . VAL A 1 307 ? -1.671 -9.410 5.631 1.00 96.81 307 VAL A N 1
ATOM 2311 C CA . VAL A 1 307 ? -2.167 -10.348 6.640 1.00 96.81 307 VAL A CA 1
ATOM 2312 C C . VAL A 1 307 ? -0.980 -11.203 7.090 1.00 96.81 307 VAL A C 1
ATOM 2314 O O . VAL A 1 307 ? -0.360 -11.822 6.221 1.00 96.81 307 VAL A O 1
ATOM 2317 N N . PRO A 1 308 ? -0.655 -11.250 8.396 1.00 88.56 308 PRO A N 1
ATOM 2318 C CA . PRO A 1 308 ? 0.371 -12.145 8.920 1.00 88.56 308 PRO A CA 1
ATOM 2319 C C . PRO A 1 308 ? 0.103 -13.598 8.503 1.00 88.56 308 PRO A C 1
ATOM 2321 O O . PRO A 1 308 ? -1.052 -14.034 8.498 1.00 88.56 308 PRO A O 1
ATOM 2324 N N . GLY A 1 309 ? 1.166 -14.302 8.103 1.00 69.81 309 GLY A N 1
ATOM 2325 C CA . GLY A 1 309 ? 1.127 -15.716 7.710 1.00 69.81 309 GLY A CA 1
ATOM 2326 C C . GLY A 1 309 ? 0.995 -16.676 8.883 1.00 69.81 309 GLY A C 1
ATOM 2327 O O . GLY A 1 309 ? 1.328 -16.276 10.021 1.00 69.81 309 GLY A O 1
#

pLDDT: mean 86.12, std 19.39, range [31.77, 98.88]

Foldseek 3Di:
DPDPVVVVVVVVVVVCVVVDDDDDDDDDDDPPPVVVVLVVLLVVPPDQVSLVVLLVVLVVCCPVPVVVSVVSQVSSLVSQLVNFAKDKLDFADFLNDTDHIFIWQLEAWAQGRPRATHRDQQGWFPAQDFLVRQQVNQVVSLWGFAAPVNLRSVLRQQLCQLVQAPQSGRLPHARAAAQAALQDPAAHGNPDDGPDPSHDQWTAGPVRDIHGQLAARAKAWHQYPQQDDPRSFRAWFAAQSGSQAVCVPPDDDRFAAADGDHGRDTRGQWTKIAQYYNHNPRRGHSSHIDTDHRGGGDRRYGTMIINDD

Secondary structure (DSSP, 8-state):
--SHHHHHHHHHHHHHTTSS------------THHHHHHHHHHH--SHHHHHHHHHHHHHTTTT-HHHHHHHHHHHHHHHHHT--EEEEP-EEETTEEEPPEEEESSPPEE-GGG-EE-STTSPB--S--HHHHHHHHHHTT-EEPBHHHHHHHHHHHHT-GGGBTTSSTTSS-B-B-S-SSSSSS---TTPPPSSTTB--EEE-TTS-EEE-SSSSSEEEEB-SSSB-TTS-B-SSPPTT-TTT--TTT-TT-TTS---PPTT---TT-EEEES--TT-GGG-STT-EEEE-TT---TTEEE-EEE--

Radius of gyration: 23.0 Å; chains: 1; bounding box: 77×37×58 Å